Protein AF-A0A8S0X8I3-F1 (afdb_monomer_lite)

Organism: Cyclocybe aegerita (NCBI:txid1973307)

Sequence (349 aa):
MELSDVLERTKLNAGSPYKPAAWKQLLEQAGLLKHYPHLPDQLQLGFDAGIRPIHQTFIPPNNSSTSEYLSEFKHIIETEFKQSRYIGPLSRSEVENLVGPFQTSPFSIIPKPGKPGKFHLIQNLSYPHVPHNQIYSINSTIDSNHYPCTWGTFSVISLLIWQLPPGSQAAVRDVKEAYRTIPLHPSQWAGLVVHLDKDDSFAIDTRNCFGLASSGGCYGIISDAGAQLMREWGIGPLSKWVDDHFYARILRKYLQKVNEQRWETALRIEANGGQLQDGGCLWFKGGLMPNDRHEEFDEDHSAPLHDSSKCTPRSEEEQQYNYSMSDINDLSDELGIPWETDKDIPFSE

InterPro domains:
  IPR052055 Hepadnavirus polymerase/reverse transcriptase [PTHR33050] (120-247)

Radius of gyration: 22.45 Å; chains: 1; bounding box: 56×45×66 Å

Foldseek 3Di:
DPLVVLLVVCQQFVDFLFDLVLLVVLCVVLVNCVVVVCVSVCNGRNDDLQQDFDDAAEEDEADCQCVVPVVVQVVVVVVCVVVVQKRDFDFPVVCCVQQNHAYAFHWHWDADPPDPPDIDIDGPQQPPVDDDPNDGRRQVRDFLLVLAAAACPPLAVVVQVVLADPPKWKKKWFFPVLQQSGFHHSSNQRHHWYDGPDDRTIIGRRTGDPPRSNSQSSSRSVVLSLQVSCLQVQFAPWGDHRRMIMGMWHFPVCQVVVLVVLVVFLVQQVVVPHWDDDRRYIWTWGDQDPVRGTRIHNDSSPRGHAQCLPVDDDDPVQSRISDAVVSVCVSCVSRSRHIPVVPMGGIDD

pLDDT: mean 94.58, std 5.41, range [53.97, 98.56]

Structure (mmCIF, N/CA/C/O backbone):
data_AF-A0A8S0X8I3-F1
#
_entry.id   AF-A0A8S0X8I3-F1
#
loop_
_atom_site.group_PDB
_atom_site.id
_atom_site.type_symbol
_atom_site.label_atom_id
_atom_site.label_alt_id
_atom_site.label_comp_id
_atom_site.label_asym_id
_atom_site.label_entity_id
_atom_site.label_seq_id
_atom_site.pdbx_PDB_ins_code
_atom_site.Cartn_x
_atom_site.Cartn_y
_atom_site.Cartn_z
_atom_site.occupancy
_atom_site.B_iso_or_equiv
_atom_site.auth_seq_id
_atom_site.auth_comp_id
_atom_site.auth_asym_id
_atom_site.auth_atom_id
_atom_site.pdbx_PDB_model_num
ATOM 1 N N . MET A 1 1 ? -19.863 -21.219 15.865 1.00 53.97 1 MET A N 1
ATOM 2 C CA . MET A 1 1 ? -18.395 -21.221 16.021 1.00 53.97 1 MET A CA 1
ATOM 3 C C . MET A 1 1 ? -18.131 -20.322 17.202 1.00 53.97 1 MET A C 1
ATOM 5 O O . MET A 1 1 ? -18.686 -19.229 17.197 1.00 53.97 1 MET A O 1
ATOM 9 N N . GLU A 1 2 ? -17.440 -20.805 18.230 1.00 75.88 2 GLU A N 1
ATOM 10 C CA . GLU A 1 2 ? -17.150 -19.979 19.405 1.00 75.88 2 GLU A CA 1
ATOM 11 C C . GLU A 1 2 ? -16.285 -18.786 18.979 1.00 75.88 2 GLU A C 1
ATOM 13 O O . GLU A 1 2 ? -15.436 -18.908 18.092 1.00 75.88 2 GLU A O 1
ATOM 18 N N . LEU A 1 3 ? -16.513 -17.615 19.572 1.00 75.69 3 LEU A N 1
ATOM 19 C CA . LEU A 1 3 ? -15.791 -16.382 19.239 1.00 75.69 3 LEU A CA 1
ATOM 20 C C . LEU A 1 3 ? -14.270 -16.536 19.428 1.00 75.69 3 LEU A C 1
ATOM 22 O O . LEU A 1 3 ? -13.480 -15.985 18.660 1.00 75.69 3 LEU A O 1
ATOM 26 N N . SER A 1 4 ? -13.867 -17.345 20.412 1.00 73.31 4 SER A N 1
ATOM 27 C CA . SER A 1 4 ? -12.477 -17.737 20.644 1.00 73.31 4 SER A CA 1
ATOM 28 C C . SER A 1 4 ? -11.868 -18.463 19.446 1.00 73.31 4 SER A C 1
ATOM 30 O O . SER A 1 4 ? -10.732 -18.182 19.080 1.00 73.31 4 SER A O 1
ATOM 32 N N . ASP A 1 5 ? -12.623 -19.344 18.786 1.00 78.50 5 ASP A N 1
ATOM 33 C CA . ASP A 1 5 ? -12.133 -20.095 17.626 1.00 78.50 5 ASP A CA 1
ATOM 34 C C . ASP A 1 5 ? -11.933 -19.180 16.416 1.00 78.50 5 ASP A C 1
ATOM 36 O O . ASP A 1 5 ? -10.985 -19.364 15.654 1.00 78.50 5 ASP A O 1
ATOM 40 N N . VAL A 1 6 ? -12.822 -18.195 16.231 1.00 77.75 6 VAL A N 1
ATOM 41 C CA . VAL A 1 6 ? -12.686 -17.181 15.172 1.00 77.75 6 VAL A CA 1
ATOM 42 C C . VAL A 1 6 ? -11.412 -16.376 15.397 1.00 77.75 6 VAL A C 1
ATOM 44 O O . VAL A 1 6 ? -10.618 -16.230 14.475 1.00 77.75 6 VAL A O 1
ATOM 47 N N . LEU A 1 7 ? -11.174 -15.922 16.628 1.00 78.56 7 LEU A N 1
ATOM 48 C CA . LEU A 1 7 ? -9.966 -15.182 16.978 1.00 78.56 7 LEU A CA 1
ATOM 49 C C . LEU A 1 7 ? -8.695 -16.000 16.779 1.00 78.56 7 LEU A C 1
ATOM 51 O O . LEU A 1 7 ? -7.785 -15.527 16.108 1.00 78.56 7 LEU A O 1
ATOM 55 N N . GLU A 1 8 ? -8.622 -17.216 17.320 1.00 81.88 8 GLU A N 1
ATOM 56 C CA . GLU A 1 8 ? -7.431 -18.061 17.177 1.00 81.88 8 GLU A CA 1
ATOM 57 C C . GLU A 1 8 ? -7.139 -18.384 15.707 1.00 81.88 8 GLU A C 1
ATOM 59 O O . GLU A 1 8 ? -5.986 -18.346 15.277 1.00 81.88 8 GLU A O 1
ATOM 64 N N . ARG A 1 9 ? -8.175 -18.601 14.889 1.00 81.94 9 ARG A N 1
ATOM 65 C CA . ARG A 1 9 ? -8.005 -18.752 13.437 1.00 81.94 9 ARG A CA 1
ATOM 66 C C . ARG A 1 9 ? -7.470 -17.482 12.788 1.00 81.94 9 ARG A C 1
ATOM 68 O O . ARG A 1 9 ? -6.516 -17.579 12.021 1.00 81.94 9 ARG A O 1
ATOM 75 N N . THR A 1 10 ? -8.029 -16.317 13.112 1.00 81.19 10 THR A N 1
ATOM 76 C CA . THR A 1 10 ? -7.572 -15.029 12.566 1.00 81.19 10 THR A CA 1
ATOM 77 C C . THR A 1 10 ? -6.135 -14.710 12.984 1.00 81.19 10 THR A C 1
ATOM 79 O O . THR A 1 10 ? -5.385 -14.142 12.200 1.00 81.19 10 THR A O 1
ATOM 82 N N . LYS A 1 11 ? -5.704 -15.115 14.186 1.00 82.88 11 LYS A N 1
ATOM 83 C CA . LYS A 1 11 ? -4.308 -14.965 14.636 1.00 82.88 11 LYS A CA 1
ATOM 84 C C . LYS A 1 11 ? -3.331 -15.838 13.835 1.00 82.88 11 LYS A C 1
ATOM 86 O O . LYS A 1 11 ? -2.200 -15.427 13.608 1.00 82.88 11 LYS A O 1
ATOM 91 N N . LEU A 1 12 ? -3.749 -17.041 13.432 1.00 80.56 12 LEU A N 1
ATOM 92 C CA . LEU A 1 12 ? -2.917 -17.989 12.674 1.00 80.56 12 LEU A CA 1
ATOM 93 C C . LEU A 1 12 ? -2.923 -17.725 11.164 1.00 80.56 12 LEU A C 1
ATOM 95 O O . LEU A 1 12 ? -1.977 -18.076 10.457 1.00 80.56 12 LEU A O 1
ATOM 99 N N . ASN A 1 13 ? -4.012 -17.148 10.665 1.00 85.19 13 ASN A N 1
ATOM 100 C CA . ASN A 1 13 ? -4.162 -16.712 9.292 1.00 85.19 13 ASN A CA 1
ATOM 101 C C . ASN A 1 13 ? -5.057 -15.479 9.272 1.00 85.19 13 ASN A C 1
ATOM 103 O O . ASN A 1 13 ? -6.282 -15.574 9.378 1.00 85.19 13 ASN A O 1
ATOM 107 N N . ALA A 1 14 ? -4.436 -14.324 9.083 1.00 82.94 14 ALA A N 1
ATOM 108 C CA . ALA A 1 14 ? -5.126 -13.053 9.137 1.00 82.94 14 ALA A CA 1
ATOM 109 C C . ALA A 1 14 ? -6.036 -12.805 7.919 1.00 82.94 14 ALA A C 1
ATOM 111 O O . ALA A 1 14 ? -6.708 -11.780 7.856 1.00 82.94 14 ALA A O 1
ATOM 112 N N . GLY A 1 15 ? -6.102 -13.729 6.951 1.00 81.12 15 GLY A N 1
ATOM 113 C CA . GLY A 1 15 ? -7.107 -13.740 5.887 1.00 81.12 15 GLY A CA 1
ATOM 114 C C . GLY A 1 15 ? -6.960 -12.583 4.904 1.00 81.12 15 GLY A C 1
ATOM 115 O O . GLY A 1 15 ? -7.921 -11.851 4.681 1.00 81.12 15 GLY A O 1
ATOM 116 N N . SER A 1 16 ? -5.752 -12.367 4.387 1.00 86.62 16 SER A N 1
ATOM 117 C CA . SER A 1 16 ? -5.469 -11.391 3.329 1.00 86.62 16 SER A CA 1
ATOM 118 C C . SER A 1 16 ? -5.841 -11.938 1.936 1.00 86.62 16 SER A C 1
ATOM 120 O O . SER A 1 16 ? -5.784 -13.155 1.753 1.00 86.62 16 SER A O 1
ATOM 122 N N . PRO A 1 17 ? -6.205 -11.093 0.945 1.00 94.75 17 PRO A N 1
ATOM 123 C CA . PRO A 1 17 ? -6.338 -11.534 -0.449 1.00 94.75 17 PRO A CA 1
ATOM 124 C C . PRO A 1 17 ? -5.004 -11.977 -1.070 1.00 94.75 17 PRO A C 1
ATOM 126 O O . PRO A 1 17 ? -5.000 -12.797 -1.989 1.00 94.75 17 PRO A O 1
ATOM 129 N N . TYR A 1 18 ? -3.880 -11.470 -0.554 1.00 97.25 18 TYR A N 1
ATOM 130 C CA . TYR A 1 18 ? -2.548 -11.859 -1.002 1.00 97.25 18 TYR A CA 1
ATOM 131 C C . TYR A 1 18 ? -2.237 -13.312 -0.619 1.00 97.25 18 TYR A C 1
ATOM 133 O O . TYR A 1 18 ? -2.783 -13.847 0.345 1.00 97.25 18 TYR A O 1
ATOM 141 N N . LYS A 1 19 ? -1.326 -13.952 -1.359 1.00 97.38 19 LYS A N 1
ATOM 142 C CA . LYS A 1 19 ? -0.936 -15.361 -1.168 1.00 97.38 19 LYS A CA 1
ATOM 143 C C . LYS A 1 19 ? 0.470 -15.468 -0.551 1.00 97.38 19 LYS A C 1
ATOM 145 O O . LYS A 1 19 ? 1.439 -15.533 -1.307 1.00 97.38 19 LYS A O 1
ATOM 150 N N . PRO A 1 20 ? 0.632 -15.534 0.790 1.00 96.81 20 PRO A N 1
ATOM 151 C CA . PRO A 1 20 ? 1.942 -15.423 1.448 1.00 96.81 20 PRO A CA 1
ATOM 152 C C . PRO A 1 20 ? 3.006 -16.399 0.928 1.00 96.81 20 PRO A C 1
ATOM 154 O O . PRO A 1 20 ? 4.162 -16.025 0.750 1.00 96.81 20 PRO A O 1
ATOM 157 N N . ALA A 1 21 ? 2.611 -17.642 0.632 1.00 97.31 21 ALA A N 1
ATOM 158 C CA . ALA A 1 21 ? 3.516 -18.655 0.095 1.00 97.31 21 ALA A CA 1
ATOM 159 C C . ALA A 1 21 ? 4.048 -18.297 -1.305 1.00 97.31 21 ALA A C 1
ATOM 161 O O . ALA A 1 21 ? 5.236 -18.479 -1.560 1.00 97.31 21 ALA A O 1
ATOM 162 N N . ALA A 1 22 ? 3.195 -17.748 -2.178 1.00 98.19 22 ALA A N 1
ATOM 163 C CA . ALA A 1 22 ? 3.596 -17.299 -3.510 1.00 98.19 22 ALA A CA 1
ATOM 164 C C . ALA A 1 22 ? 4.526 -16.083 -3.421 1.00 98.19 22 ALA A C 1
ATOM 166 O O . ALA A 1 22 ? 5.583 -16.074 -4.043 1.00 98.19 22 ALA A O 1
ATOM 167 N N . TRP A 1 23 ? 4.198 -15.110 -2.560 1.00 98.38 23 TRP A N 1
ATOM 168 C CA . TRP A 1 23 ? 5.082 -13.975 -2.275 1.00 98.38 23 TRP A CA 1
ATOM 169 C C . TRP A 1 23 ? 6.462 -14.437 -1.814 1.00 98.38 23 TRP A C 1
ATOM 171 O O . TRP A 1 23 ? 7.466 -14.005 -2.371 1.00 98.38 23 TRP A O 1
ATOM 181 N N . LYS A 1 24 ? 6.530 -15.354 -0.842 1.00 98.44 24 LYS A N 1
ATOM 182 C CA . LYS A 1 24 ? 7.804 -15.907 -0.370 1.00 98.44 24 LYS A CA 1
ATOM 183 C C . LYS A 1 24 ? 8.597 -16.556 -1.504 1.00 98.44 24 LYS A C 1
ATOM 185 O O . LYS A 1 24 ? 9.761 -16.220 -1.688 1.00 98.44 24 LYS A O 1
ATOM 190 N N . GLN A 1 25 ? 7.963 -17.447 -2.264 1.00 98.50 25 GLN A N 1
ATOM 191 C CA . GLN A 1 25 ? 8.605 -18.170 -3.359 1.00 98.50 25 GLN A CA 1
ATOM 192 C C . GLN A 1 25 ? 9.165 -17.217 -4.424 1.00 98.50 25 GLN A C 1
ATOM 194 O O . GLN A 1 25 ? 10.319 -17.355 -4.823 1.00 98.50 25 GLN A O 1
ATOM 199 N N . LEU A 1 26 ? 8.369 -16.243 -4.870 1.00 98.50 26 LEU A N 1
ATOM 200 C CA . LEU A 1 26 ? 8.763 -15.318 -5.934 1.00 98.50 26 LEU A CA 1
ATOM 201 C C . LEU A 1 26 ? 9.829 -14.322 -5.455 1.00 98.50 26 LEU A C 1
ATOM 203 O O . LEU A 1 26 ? 10.784 -14.053 -6.183 1.00 98.50 26 LEU A O 1
ATOM 207 N N . LEU A 1 27 ? 9.739 -13.842 -4.208 1.00 98.56 27 LEU A N 1
ATOM 208 C CA . LEU A 1 27 ? 10.785 -13.016 -3.593 1.00 98.56 27 LEU A CA 1
ATOM 209 C C . LEU A 1 27 ? 12.103 -13.784 -3.421 1.00 98.56 27 LEU A C 1
ATOM 211 O O . LEU A 1 27 ? 13.172 -13.203 -3.605 1.00 98.56 27 LEU A O 1
ATOM 215 N N . GLU A 1 28 ? 12.059 -15.071 -3.070 1.00 98.25 28 GLU A N 1
ATOM 216 C CA . GLU A 1 28 ? 13.248 -15.931 -3.002 1.00 98.25 28 GLU A CA 1
ATOM 217 C C . GLU A 1 28 ? 13.854 -16.151 -4.392 1.00 98.25 28 GLU A C 1
ATOM 219 O O . GLU A 1 28 ? 15.060 -15.971 -4.566 1.00 98.25 28 GLU A O 1
ATOM 224 N N . GLN A 1 29 ? 13.024 -16.472 -5.388 1.00 97.88 29 GLN A N 1
ATOM 225 C CA . GLN A 1 29 ? 13.447 -16.682 -6.774 1.00 97.88 29 GLN A CA 1
ATOM 226 C C . GLN A 1 29 ? 14.124 -15.441 -7.370 1.00 97.88 29 GLN A C 1
ATOM 228 O O . GLN A 1 29 ? 15.135 -15.570 -8.058 1.00 97.88 29 GLN A O 1
ATOM 233 N N . ALA A 1 30 ? 13.596 -14.252 -7.080 1.00 97.19 30 ALA A N 1
ATOM 234 C CA . ALA A 1 30 ? 14.155 -12.979 -7.530 1.00 97.19 30 ALA A CA 1
ATOM 235 C C . ALA A 1 30 ? 15.311 -12.460 -6.653 1.00 97.19 30 ALA A C 1
ATOM 237 O O . ALA A 1 30 ? 15.882 -11.409 -6.928 1.00 97.19 30 ALA A O 1
ATOM 238 N N . GLY A 1 31 ? 15.657 -13.148 -5.557 1.00 97.56 31 GLY A N 1
ATOM 239 C CA . GLY A 1 31 ? 16.668 -12.669 -4.608 1.00 97.56 31 GLY A CA 1
ATOM 240 C C . GLY A 1 31 ? 16.262 -11.399 -3.843 1.00 97.56 31 GLY A C 1
ATOM 241 O O . GLY A 1 31 ? 17.122 -10.728 -3.268 1.00 97.56 31 GLY A O 1
ATOM 242 N N . LEU A 1 32 ? 14.966 -11.077 -3.805 1.00 97.69 32 LEU A N 1
ATOM 243 C CA . LEU A 1 32 ? 14.384 -9.894 -3.165 1.00 97.69 32 LEU A CA 1
ATOM 244 C C . LEU A 1 32 ? 14.003 -10.109 -1.698 1.00 97.69 32 LEU A C 1
ATOM 246 O O . LEU A 1 32 ? 13.722 -9.140 -0.993 1.00 97.69 32 LEU A O 1
ATOM 250 N N . LEU A 1 33 ? 14.041 -11.346 -1.189 1.00 96.31 33 LEU A N 1
ATOM 251 C CA . LEU A 1 33 ? 13.711 -11.616 0.216 1.00 96.31 33 LEU A CA 1
ATOM 252 C C . LEU A 1 33 ? 14.606 -10.827 1.192 1.00 96.31 33 LEU A C 1
ATOM 254 O O . LEU A 1 33 ? 14.160 -10.448 2.266 1.00 96.31 33 LEU A O 1
ATOM 258 N N . LYS A 1 34 ? 15.848 -10.503 0.809 1.00 95.81 34 LYS A N 1
ATOM 259 C CA . LYS A 1 34 ? 16.739 -9.638 1.607 1.00 95.81 34 LYS A CA 1
ATOM 260 C C . LYS A 1 34 ? 16.223 -8.199 1.763 1.00 95.81 34 LYS A C 1
ATOM 262 O O . LYS A 1 34 ? 16.560 -7.551 2.747 1.00 95.81 34 LYS A O 1
ATOM 267 N N . HIS A 1 35 ? 15.433 -7.711 0.805 1.00 95.06 35 HIS A N 1
ATOM 268 C CA . HIS A 1 35 ? 14.831 -6.376 0.822 1.00 95.06 35 HIS A CA 1
ATOM 269 C C . HIS A 1 35 ? 13.464 -6.376 1.519 1.00 95.06 35 HIS A C 1
ATOM 271 O O . HIS A 1 35 ? 13.119 -5.403 2.182 1.00 95.06 35 HIS A O 1
ATOM 277 N N . TYR A 1 36 ? 12.728 -7.491 1.441 1.00 97.31 36 TYR A N 1
ATOM 278 C CA . TYR A 1 36 ? 11.398 -7.650 2.043 1.00 97.31 36 TYR A CA 1
ATOM 279 C C . TYR A 1 36 ? 11.308 -8.877 2.969 1.00 97.31 36 TYR A C 1
ATOM 281 O O . TYR A 1 36 ? 10.440 -9.733 2.778 1.00 97.31 36 TYR A O 1
ATOM 289 N N . PRO A 1 37 ? 12.181 -8.998 3.989 1.00 96.44 37 PRO A N 1
ATOM 290 C CA . PRO A 1 37 ? 12.343 -10.245 4.743 1.00 96.44 37 PRO A CA 1
ATOM 291 C C . PRO A 1 37 ? 11.105 -10.633 5.551 1.00 96.44 37 PRO A C 1
ATOM 293 O O . PRO A 1 37 ? 10.851 -11.814 5.762 1.00 96.44 37 PRO A O 1
ATOM 296 N N . HIS A 1 38 ? 10.330 -9.644 5.995 1.00 96.81 38 HIS A N 1
ATOM 297 C CA . HIS A 1 38 ? 9.164 -9.852 6.850 1.00 96.81 38 HIS A CA 1
ATOM 298 C C . HIS A 1 38 ? 7.844 -9.876 6.082 1.00 96.81 38 HIS A C 1
ATOM 300 O O . HIS A 1 38 ? 6.824 -10.238 6.662 1.00 96.81 38 HIS A O 1
ATOM 306 N N . LEU A 1 39 ? 7.842 -9.508 4.796 1.00 97.62 39 LEU A N 1
ATOM 307 C CA . LEU A 1 39 ? 6.606 -9.312 4.045 1.00 97.62 39 LEU A CA 1
ATOM 308 C C . LEU A 1 39 ? 5.741 -10.586 3.980 1.00 97.62 39 LEU A C 1
ATOM 310 O O . LEU A 1 39 ? 4.554 -10.486 4.285 1.00 97.62 39 LEU A O 1
ATOM 314 N N . PRO A 1 40 ? 6.275 -11.789 3.675 1.00 96.81 40 PRO A N 1
ATOM 315 C CA . PRO A 1 40 ? 5.453 -12.999 3.675 1.00 96.81 40 PRO A CA 1
ATOM 316 C C . PRO A 1 40 ? 4.799 -13.290 5.033 1.00 96.81 40 PRO A C 1
ATOM 318 O O . PRO A 1 40 ? 3.606 -13.589 5.091 1.00 96.81 40 PRO A O 1
ATOM 321 N N . ASP A 1 41 ? 5.550 -13.142 6.125 1.00 95.94 41 ASP A N 1
ATOM 322 C CA . ASP A 1 41 ? 5.033 -13.377 7.475 1.00 95.94 41 ASP A CA 1
ATOM 323 C C . ASP A 1 41 ? 3.985 -12.322 7.855 1.00 95.94 41 ASP A C 1
ATOM 325 O O . ASP A 1 41 ? 2.952 -12.662 8.424 1.00 95.94 41 ASP A O 1
ATOM 329 N N . GLN A 1 42 ? 4.188 -11.056 7.481 1.00 96.69 42 GLN A N 1
ATOM 330 C CA . GLN A 1 42 ? 3.223 -9.972 7.702 1.00 96.69 42 GLN A CA 1
ATOM 331 C C . GLN A 1 42 ? 1.921 -10.182 6.917 1.00 96.69 42 GLN A C 1
ATOM 333 O O . GLN A 1 42 ? 0.835 -9.933 7.440 1.00 96.69 42 GLN A O 1
ATOM 338 N N . LEU A 1 43 ? 1.996 -10.690 5.684 1.00 96.75 43 LEU A N 1
ATOM 339 C CA . LEU A 1 43 ? 0.814 -11.051 4.894 1.00 96.75 43 LEU A CA 1
ATOM 340 C C . LEU A 1 43 ? 0.011 -12.193 5.540 1.00 96.75 43 LEU A C 1
ATOM 342 O O . LEU A 1 43 ? -1.214 -12.232 5.411 1.00 96.75 43 LEU A O 1
ATOM 346 N N . GLN A 1 44 ? 0.686 -13.114 6.233 1.00 95.19 44 GLN A N 1
ATOM 347 C CA . GLN A 1 44 ? 0.058 -14.268 6.877 1.00 95.19 44 GLN A CA 1
ATOM 348 C C . GLN A 1 44 ? -0.464 -13.971 8.291 1.00 95.19 44 GLN A C 1
ATOM 350 O O . GLN A 1 44 ? -1.583 -14.362 8.627 1.00 95.19 44 GLN A O 1
ATOM 355 N N . LEU A 1 45 ? 0.345 -13.310 9.117 1.00 95.62 45 LEU A N 1
ATOM 356 C CA . LEU A 1 45 ? 0.125 -13.115 10.557 1.00 95.62 45 LEU A CA 1
ATOM 357 C C . LEU A 1 45 ? -0.363 -11.700 10.902 1.00 95.62 45 LEU A C 1
ATOM 359 O O . LEU A 1 45 ? -0.811 -11.453 12.022 1.00 95.62 45 LEU A O 1
ATOM 363 N N . GLY A 1 46 ? -0.300 -10.779 9.941 1.00 97.12 46 GLY A N 1
ATOM 364 C CA . GLY A 1 46 ? -0.685 -9.384 10.093 1.00 97.12 46 GLY A CA 1
ATOM 365 C C . GLY A 1 46 ? 0.498 -8.432 10.272 1.00 97.12 46 GLY A C 1
ATOM 366 O O . GLY A 1 46 ? 1.581 -8.801 10.723 1.00 97.12 46 GLY A O 1
ATOM 367 N N . PHE A 1 47 ? 0.266 -7.171 9.917 1.00 97.81 47 PHE A N 1
ATOM 368 C CA . PHE A 1 47 ? 1.247 -6.094 9.984 1.00 97.81 47 PHE A CA 1
ATOM 369 C C . PHE A 1 47 ? 1.267 -5.443 11.365 1.00 97.81 47 PHE A C 1
ATOM 371 O O . PHE A 1 47 ? 0.222 -5.212 11.978 1.00 97.81 47 PHE A O 1
ATOM 378 N N . ASP A 1 48 ? 2.462 -5.086 11.828 1.00 97.25 48 ASP A N 1
ATOM 379 C CA . ASP A 1 48 ? 2.631 -4.165 12.945 1.00 97.25 48 ASP A CA 1
ATOM 380 C C . ASP A 1 48 ? 2.536 -2.723 12.431 1.00 97.25 48 ASP A C 1
ATOM 382 O O . ASP A 1 48 ? 3.480 -2.200 11.843 1.00 97.25 48 ASP A O 1
ATOM 386 N N . ALA A 1 49 ? 1.392 -2.078 12.649 1.00 97.25 49 ALA A N 1
ATOM 387 C CA . ALA A 1 49 ? 1.149 -0.702 12.226 1.00 97.25 49 ALA A CA 1
ATOM 388 C C . ALA A 1 49 ? 1.676 0.349 13.223 1.00 97.25 49 ALA A C 1
ATOM 390 O O . ALA A 1 49 ? 1.409 1.541 13.051 1.00 97.25 49 ALA A O 1
ATOM 391 N N . GLY A 1 50 ? 2.413 -0.063 14.260 1.00 97.44 50 GLY A N 1
ATOM 392 C CA . GLY A 1 50 ? 3.078 0.845 15.197 1.00 97.44 50 GLY A CA 1
ATOM 393 C C . GLY A 1 50 ? 2.163 1.356 16.302 1.00 97.44 50 GLY A C 1
ATOM 394 O O . GLY A 1 50 ? 2.549 2.237 17.074 1.00 97.44 50 GLY A O 1
ATOM 395 N N . ILE A 1 51 ? 0.953 0.801 16.397 1.00 97.50 51 ILE A N 1
ATOM 396 C CA . ILE A 1 51 ? 0.027 1.069 17.489 1.00 97.50 51 ILE A CA 1
ATOM 397 C C . ILE A 1 51 ? 0.659 0.518 18.763 1.00 97.50 51 ILE A C 1
ATOM 399 O O . ILE A 1 51 ? 0.939 -0.679 18.884 1.00 97.50 51 ILE A O 1
ATOM 403 N N . ARG A 1 52 ? 0.898 1.414 19.722 1.00 96.19 52 ARG A N 1
ATOM 404 C CA . ARG A 1 52 ? 1.452 1.040 21.022 1.00 96.19 52 ARG A CA 1
ATOM 405 C C . ARG A 1 52 ? 0.419 0.269 21.849 1.00 96.19 52 ARG A C 1
ATOM 407 O O . ARG A 1 52 ? -0.778 0.513 21.694 1.00 96.19 52 ARG A O 1
ATOM 414 N N . PRO A 1 53 ? 0.862 -0.606 22.770 1.00 96.38 53 PRO A N 1
ATOM 415 C CA . PRO A 1 53 ? -0.042 -1.289 23.686 1.00 96.38 53 PRO A CA 1
ATOM 416 C C . PRO A 1 53 ? -0.956 -0.311 24.427 1.00 96.38 53 PRO A C 1
ATOM 418 O O . PRO A 1 53 ? -0.505 0.711 24.949 1.00 96.38 53 PRO A O 1
ATOM 421 N N . ILE A 1 54 ? -2.241 -0.645 24.492 1.00 97.31 54 ILE A N 1
ATOM 422 C CA . ILE A 1 54 ? -3.230 0.145 25.217 1.00 97.31 54 ILE A CA 1
ATOM 423 C C . ILE A 1 54 ? -3.280 -0.342 26.667 1.00 97.31 54 ILE A C 1
ATOM 425 O O . ILE A 1 54 ? -3.441 -1.528 26.944 1.00 97.31 54 ILE A O 1
ATOM 429 N N . HIS A 1 55 ? -3.116 0.585 27.611 1.00 95.62 55 HIS A N 1
ATOM 430 C CA . HIS A 1 55 ? -3.052 0.270 29.045 1.00 95.62 55 HIS A CA 1
ATOM 431 C C . HIS A 1 55 ? -4.325 0.642 29.811 1.00 95.62 55 HIS A C 1
ATOM 433 O O . HIS A 1 55 ? -4.524 0.189 30.936 1.00 95.62 55 HIS A O 1
ATOM 439 N N . GLN A 1 56 ? -5.192 1.455 29.210 1.00 95.94 56 GLN A N 1
ATOM 440 C CA . GLN A 1 56 ? -6.442 1.905 29.803 1.00 95.94 56 GLN A CA 1
ATOM 441 C C . GLN A 1 56 ? -7.528 1.946 28.735 1.00 95.94 56 GLN A C 1
ATOM 443 O O . GLN A 1 56 ? -7.307 2.486 27.653 1.00 95.94 56 GLN A O 1
ATOM 448 N N . THR A 1 57 ? -8.714 1.430 29.067 1.00 97.62 57 THR A N 1
ATOM 449 C CA . THR A 1 57 ? -9.853 1.491 28.155 1.00 97.62 57 THR A CA 1
ATOM 450 C C . THR A 1 57 ? -10.356 2.926 28.004 1.00 97.62 57 THR A C 1
ATOM 452 O O . THR A 1 57 ? -10.722 3.561 28.999 1.00 97.62 57 THR A O 1
ATOM 455 N N . PHE A 1 58 ? -10.412 3.425 26.768 1.00 97.19 58 PHE A N 1
ATOM 456 C CA . PHE A 1 58 ? -10.917 4.758 26.435 1.00 97.19 58 PHE A CA 1
ATOM 457 C C . PHE A 1 58 ? -11.923 4.685 25.288 1.00 97.19 58 PHE A C 1
ATOM 459 O O . PHE A 1 58 ? -11.582 4.297 24.174 1.00 97.19 58 PHE A O 1
ATOM 466 N N . ILE A 1 59 ? -13.171 5.064 25.571 1.00 96.88 59 ILE A N 1
ATOM 467 C CA . ILE A 1 59 ? -14.300 4.925 24.644 1.00 96.88 59 ILE A CA 1
ATOM 468 C C . ILE A 1 59 ? -14.976 6.292 24.478 1.00 96.88 59 ILE A C 1
ATOM 470 O O . ILE A 1 59 ? -15.974 6.578 25.147 1.00 96.88 59 ILE A O 1
ATOM 474 N N . PRO A 1 60 ? -14.408 7.202 23.673 1.00 95.62 60 PRO A N 1
ATOM 475 C CA . PRO A 1 60 ? -15.085 8.444 23.342 1.00 95.62 60 PRO A CA 1
ATOM 476 C C . PRO A 1 60 ? -16.318 8.170 22.466 1.00 95.62 60 PRO A C 1
ATOM 478 O O . PRO A 1 60 ? -16.288 7.257 21.636 1.00 95.62 60 PRO A O 1
ATOM 481 N N . PRO A 1 61 ? -17.395 8.962 22.610 1.00 95.25 61 PRO A N 1
ATOM 482 C CA . PRO A 1 61 ? -18.588 8.790 21.794 1.00 95.25 61 PRO A CA 1
ATOM 483 C C . PRO A 1 61 ? -18.311 9.135 20.326 1.00 95.25 61 PRO A C 1
ATOM 485 O O . PRO A 1 61 ? -17.529 10.040 20.017 1.00 95.25 61 PRO A O 1
ATOM 488 N N . ASN A 1 62 ? -19.012 8.454 19.420 1.00 96.88 62 ASN A N 1
ATOM 489 C CA . ASN A 1 62 ? -19.071 8.836 18.010 1.00 96.88 62 ASN A CA 1
ATOM 490 C C . ASN A 1 62 ? -19.704 10.230 17.834 1.00 96.88 62 ASN A C 1
ATOM 492 O O . ASN A 1 62 ? -20.491 10.686 18.666 1.00 96.88 62 ASN A O 1
ATOM 496 N N . ASN A 1 63 ? -19.391 10.911 16.728 1.00 95.62 63 ASN A N 1
ATOM 497 C CA . ASN A 1 63 ? -20.009 12.200 16.415 1.00 95.62 63 ASN A CA 1
ATOM 498 C C . ASN A 1 63 ? -21.502 12.054 16.102 1.00 95.62 63 ASN A C 1
ATOM 500 O O . ASN A 1 63 ? -21.950 11.029 15.582 1.00 95.62 63 ASN A O 1
ATOM 504 N N . SER A 1 64 ? -22.260 13.134 16.321 1.00 94.94 64 SER A N 1
ATOM 505 C CA . SER A 1 64 ? -23.707 13.191 16.065 1.00 94.94 64 SER A CA 1
ATOM 506 C C . SER A 1 64 ? -24.092 12.857 14.619 1.00 94.94 64 SER A C 1
ATOM 508 O O . SER A 1 64 ? -25.190 12.353 14.387 1.00 94.94 64 SER A O 1
ATOM 510 N N . SER A 1 65 ? -23.187 13.048 13.652 1.00 96.00 65 SER A N 1
ATOM 511 C CA . SER A 1 65 ? -23.430 12.688 12.251 1.00 96.00 65 SER A CA 1
ATOM 512 C C . SER A 1 65 ? -23.638 11.186 12.034 1.00 96.00 65 SER A C 1
ATOM 514 O O . SER A 1 65 ? -24.325 10.796 11.094 1.00 96.00 65 SER A O 1
ATOM 516 N N . THR A 1 66 ? -23.124 10.324 12.917 1.00 94.88 66 THR A N 1
ATOM 517 C CA . THR A 1 66 ? -23.432 8.882 12.873 1.00 94.88 66 THR A CA 1
ATOM 518 C C . THR A 1 66 ? -24.902 8.596 13.180 1.00 94.88 66 THR A C 1
ATOM 520 O O . THR A 1 66 ? -25.471 7.665 12.620 1.00 94.88 66 THR A O 1
ATOM 523 N N . SER A 1 67 ? -25.543 9.423 14.014 1.00 94.06 67 SER A N 1
ATOM 524 C CA . SER A 1 67 ? -26.984 9.347 14.285 1.00 94.06 67 SER A CA 1
ATOM 525 C C . SER A 1 67 ? -27.807 9.999 13.172 1.00 94.06 67 SER A C 1
ATOM 527 O O . SER A 1 67 ? -28.843 9.465 12.785 1.00 94.06 67 SER A O 1
ATOM 529 N N . GLU A 1 68 ? -27.335 11.122 12.623 1.00 95.38 68 GLU A N 1
ATOM 530 C CA . GLU A 1 68 ? -27.969 11.802 11.482 1.00 95.38 68 GLU A CA 1
ATOM 531 C C . GLU A 1 68 ? -28.047 10.889 10.247 1.00 95.38 68 GLU A C 1
ATOM 533 O O . GLU A 1 68 ? -29.094 10.782 9.610 1.00 95.38 68 GLU A O 1
ATOM 538 N N . TYR A 1 69 ? -26.963 10.165 9.956 1.00 95.31 69 TYR A N 1
ATOM 539 C CA . TYR A 1 69 ? -26.845 9.245 8.822 1.00 95.31 69 TYR A CA 1
ATOM 540 C C . TYR A 1 69 ? -26.848 7.772 9.262 1.00 95.31 69 TYR A C 1
ATOM 542 O O . TYR A 1 69 ? -26.116 6.947 8.714 1.00 95.31 69 TYR A O 1
ATOM 550 N N . LEU A 1 70 ? -27.688 7.419 10.242 1.00 94.69 70 LEU A N 1
ATOM 551 C CA . LEU A 1 70 ? -27.682 6.097 10.887 1.00 94.69 70 LEU A CA 1
ATOM 552 C C . LEU A 1 70 ? -27.825 4.919 9.915 1.00 94.69 70 LEU A C 1
ATOM 554 O O . LEU A 1 70 ? -27.170 3.894 10.092 1.00 94.69 70 LEU A O 1
ATOM 558 N N . SER A 1 71 ? -28.678 5.048 8.896 1.00 94.62 71 SER A N 1
ATOM 559 C CA . SER A 1 71 ? -28.888 3.973 7.914 1.00 94.62 71 SER A CA 1
ATOM 560 C C . SER A 1 71 ? -27.613 3.668 7.125 1.00 94.62 71 SER A C 1
ATOM 562 O O . SER A 1 71 ? -27.280 2.505 6.920 1.00 94.62 71 SER A O 1
ATOM 564 N N . GLU A 1 72 ? -26.876 4.710 6.741 1.00 95.50 72 GLU A N 1
ATOM 565 C CA . GLU A 1 72 ? -25.601 4.578 6.037 1.00 95.50 72 GLU A CA 1
ATOM 566 C C . GLU A 1 72 ? -24.515 4.034 6.966 1.00 95.50 72 GLU A C 1
ATOM 568 O O . GLU A 1 72 ? -23.786 3.116 6.598 1.00 95.50 72 GLU A O 1
ATOM 573 N N . PHE A 1 73 ? -24.439 4.547 8.198 1.00 95.62 73 PHE A N 1
ATOM 574 C CA . PHE A 1 73 ? -23.496 4.046 9.194 1.00 95.62 73 PHE A CA 1
ATOM 575 C C . PHE A 1 73 ? -23.673 2.537 9.413 1.00 95.62 73 PHE A C 1
ATOM 577 O O . PHE A 1 73 ? -22.709 1.783 9.293 1.00 95.62 73 PHE A O 1
ATOM 584 N N . LYS A 1 74 ? -24.912 2.074 9.625 1.00 95.31 74 LYS A N 1
ATOM 585 C CA . LYS A 1 74 ? -25.232 0.642 9.743 1.00 95.31 74 LYS A CA 1
ATOM 586 C C . LYS A 1 74 ? -24.826 -0.148 8.507 1.00 95.31 74 LYS A C 1
ATOM 588 O O . LYS A 1 74 ? -24.217 -1.202 8.645 1.00 95.31 74 LYS A O 1
ATOM 593 N N . HIS A 1 75 ? -25.122 0.366 7.316 1.00 95.69 75 HIS A N 1
ATOM 594 C CA . HIS A 1 75 ? -24.771 -0.300 6.066 1.00 95.69 75 HIS A CA 1
ATOM 595 C C . HIS A 1 75 ? -23.255 -0.512 5.916 1.00 95.69 75 HIS A C 1
ATOM 597 O O . HIS A 1 75 ? -22.817 -1.605 5.543 1.00 95.69 75 HIS A O 1
ATOM 603 N N . ILE A 1 76 ? -22.452 0.503 6.248 1.00 94.81 76 ILE A N 1
ATOM 604 C CA . ILE A 1 76 ? -20.986 0.417 6.206 1.00 94.81 76 ILE A CA 1
ATOM 605 C C . ILE A 1 76 ? -20.491 -0.629 7.211 1.00 94.81 76 ILE A C 1
ATOM 607 O O . ILE A 1 76 ? -19.753 -1.537 6.837 1.00 94.81 76 ILE A O 1
ATOM 611 N N . ILE A 1 77 ? -20.957 -0.569 8.461 1.00 95.56 77 ILE A N 1
ATOM 612 C CA . ILE A 1 77 ? -20.585 -1.527 9.513 1.00 95.56 77 ILE A CA 1
ATOM 613 C C . ILE A 1 77 ? -20.970 -2.968 9.135 1.00 95.56 77 ILE A C 1
ATOM 615 O O . ILE A 1 77 ? -20.166 -3.888 9.268 1.00 95.56 77 ILE A O 1
ATOM 619 N N . GLU A 1 78 ? -22.183 -3.186 8.621 1.00 96.44 78 GLU A N 1
ATOM 620 C CA . GLU A 1 78 ? -22.627 -4.501 8.144 1.00 96.44 78 GLU A CA 1
ATOM 621 C C . GLU A 1 78 ? -21.761 -5.026 6.995 1.00 96.44 78 GLU A C 1
ATOM 623 O O . GLU A 1 78 ? -21.553 -6.235 6.881 1.00 96.44 78 GLU A O 1
ATOM 628 N N . THR A 1 79 ? -21.257 -4.136 6.139 1.00 95.75 79 THR A N 1
ATOM 629 C CA . THR A 1 79 ? -20.343 -4.501 5.052 1.00 95.75 79 THR A CA 1
ATOM 630 C C . THR A 1 79 ? -19.007 -4.992 5.606 1.00 95.75 79 THR A C 1
ATOM 632 O O . THR A 1 79 ? -18.532 -6.043 5.178 1.00 95.75 79 THR A O 1
ATOM 635 N N . GLU A 1 80 ? -18.449 -4.321 6.617 1.00 96.38 80 GLU A N 1
ATOM 636 C CA . GLU A 1 80 ? -17.215 -4.754 7.292 1.00 96.38 80 GLU A CA 1
ATOM 637 C C . GLU A 1 80 ? -17.354 -6.141 7.942 1.00 96.38 80 GLU A C 1
ATOM 639 O O . GLU A 1 80 ? -16.456 -6.982 7.824 1.00 96.38 80 GLU A O 1
ATOM 644 N N . PHE A 1 81 ? -18.502 -6.427 8.566 1.00 95.69 81 PHE A N 1
ATOM 645 C CA . PHE A 1 81 ? -18.802 -7.760 9.099 1.00 95.69 81 PHE A CA 1
ATOM 646 C C . PHE A 1 81 ? -18.947 -8.816 8.000 1.00 95.69 81 PHE A C 1
ATOM 648 O O . PHE A 1 81 ? -18.364 -9.895 8.104 1.00 95.69 81 PHE A O 1
ATOM 655 N N . LYS A 1 82 ? -19.687 -8.521 6.921 1.00 95.81 82 LYS A N 1
ATOM 656 C CA . LYS A 1 82 ? -19.867 -9.450 5.786 1.00 95.81 82 LYS A CA 1
ATOM 657 C C . LYS A 1 82 ? -18.540 -9.822 5.134 1.00 95.81 82 LYS A C 1
ATOM 659 O O . LYS A 1 82 ? -18.367 -10.960 4.710 1.00 95.81 82 LYS A O 1
ATOM 664 N N . GLN A 1 83 ? -17.608 -8.879 5.084 1.00 93.31 83 GLN A N 1
ATOM 665 C CA . GLN A 1 83 ? -16.267 -9.101 4.559 1.00 93.31 83 GLN A CA 1
ATOM 666 C C . GLN A 1 83 ? -15.291 -9.698 5.587 1.00 93.31 83 GLN A C 1
ATOM 668 O O . GLN A 1 83 ? -14.111 -9.857 5.288 1.00 93.31 83 GLN A O 1
ATOM 673 N N . SER A 1 84 ? -15.763 -10.050 6.791 1.00 92.94 84 SER A N 1
ATOM 674 C CA . SER A 1 84 ? -14.941 -10.624 7.868 1.00 92.94 84 SER A CA 1
ATOM 675 C C . SER A 1 84 ? -13.726 -9.754 8.224 1.00 92.94 84 SER A C 1
ATOM 677 O O . SER A 1 84 ? -12.647 -10.260 8.536 1.00 92.94 84 SER A O 1
ATOM 679 N N . ARG A 1 85 ? -13.890 -8.427 8.136 1.00 94.31 85 ARG A N 1
ATOM 680 C CA . ARG A 1 85 ? -12.895 -7.433 8.572 1.00 94.31 85 ARG A CA 1
ATOM 681 C C . ARG A 1 85 ? -13.106 -7.039 10.033 1.00 94.31 85 ARG A C 1
ATOM 683 O O . ARG A 1 85 ? -12.151 -6.685 10.715 1.00 94.31 85 ARG A O 1
ATOM 690 N N . TYR A 1 86 ? -14.347 -7.140 10.507 1.00 96.31 86 TYR A N 1
ATOM 691 C CA . TYR A 1 86 ? -14.726 -6.896 11.894 1.00 96.31 86 TYR A CA 1
ATOM 692 C C . TYR A 1 86 ? -15.068 -8.192 12.626 1.00 96.31 86 TYR A C 1
ATOM 694 O O . TYR A 1 86 ? -15.796 -9.038 12.104 1.00 96.31 86 TYR A O 1
ATOM 702 N N . ILE A 1 87 ? -14.602 -8.303 13.870 1.00 95.38 87 ILE A N 1
ATOM 703 C CA . ILE A 1 87 ? -14.998 -9.355 14.812 1.00 95.38 87 ILE A CA 1
ATOM 704 C C . ILE A 1 87 ? -15.981 -8.759 15.824 1.00 95.38 87 ILE A C 1
ATOM 706 O O . ILE A 1 87 ? -15.653 -7.803 16.527 1.00 95.38 87 ILE A O 1
ATOM 710 N N . GLY A 1 88 ? -17.190 -9.318 15.890 1.00 94.12 88 GLY A N 1
ATOM 711 C CA . GLY A 1 88 ? -18.261 -8.875 16.783 1.00 94.12 88 GLY A CA 1
ATOM 712 C C . GLY A 1 88 ? -19.658 -9.023 16.167 1.00 94.12 88 GLY A C 1
ATOM 713 O O . GLY A 1 88 ? -19.822 -9.821 15.241 1.00 94.12 88 GLY A O 1
ATOM 714 N N . PRO A 1 89 ? -20.662 -8.268 16.654 1.00 95.62 89 PRO A N 1
ATOM 715 C CA . PRO A 1 89 ? -20.582 -7.274 17.732 1.00 95.62 89 PRO A CA 1
ATOM 716 C C . PRO A 1 89 ? -20.275 -7.899 19.105 1.00 95.62 89 PRO A C 1
ATOM 718 O O . PRO A 1 89 ? -20.632 -9.048 19.343 1.00 95.62 89 PRO A O 1
ATOM 721 N N . LEU A 1 90 ? -19.629 -7.135 19.990 1.00 96.31 90 LEU A N 1
ATOM 722 C CA . LEU A 1 90 ? -19.173 -7.542 21.327 1.00 96.31 90 LEU A CA 1
ATOM 723 C C . LEU A 1 90 ? -19.535 -6.490 22.378 1.00 96.31 90 LEU A C 1
ATOM 725 O O . LEU A 1 90 ? -19.518 -5.296 22.086 1.00 96.31 90 LEU A O 1
ATOM 729 N N . SER A 1 91 ? -19.786 -6.918 23.610 1.00 97.06 91 SER A N 1
ATOM 730 C CA . SER A 1 91 ? -19.807 -6.041 24.786 1.00 97.06 91 SER A CA 1
ATOM 731 C C . SER A 1 91 ? -18.402 -5.564 25.150 1.00 97.06 91 SER A C 1
ATOM 733 O O . SER A 1 91 ? -17.397 -6.184 24.781 1.00 97.06 91 SER A O 1
ATOM 735 N N . ARG A 1 92 ? -18.301 -4.491 25.942 1.00 97.25 92 ARG A N 1
ATOM 736 C CA . ARG A 1 92 ? -17.010 -4.017 26.461 1.00 97.25 92 ARG A CA 1
ATOM 737 C C . ARG A 1 92 ? -16.244 -5.117 27.193 1.00 97.25 92 ARG A C 1
ATOM 739 O O . ARG A 1 92 ? -15.039 -5.245 26.996 1.00 97.25 92 ARG A O 1
ATOM 746 N N . SER A 1 93 ? -16.932 -5.896 28.030 1.00 97.38 93 SER A N 1
ATOM 747 C CA . SER A 1 93 ? -16.293 -6.960 28.811 1.00 97.38 93 SER A CA 1
ATOM 748 C C . SER A 1 93 ? -15.727 -8.055 27.911 1.00 97.38 93 SER A C 1
ATOM 750 O O . SER A 1 93 ? -14.643 -8.561 28.188 1.00 97.38 93 SER A O 1
ATOM 752 N N . GLU A 1 94 ? -16.426 -8.409 26.832 1.00 96.44 94 GLU A N 1
ATOM 753 C CA . GLU A 1 94 ? -15.920 -9.375 25.858 1.00 96.44 94 GLU A CA 1
ATOM 754 C C . GLU A 1 94 ? -14.672 -8.843 25.154 1.00 96.44 94 GLU A C 1
ATOM 756 O O . GLU A 1 94 ? -13.679 -9.558 25.090 1.00 96.44 94 GLU A O 1
ATOM 761 N N . VAL A 1 95 ? -14.664 -7.584 24.702 1.00 96.94 95 VAL A N 1
ATOM 762 C CA . VAL A 1 95 ? -13.464 -6.989 24.086 1.00 96.94 95 VAL A CA 1
ATOM 763 C C . VAL A 1 95 ? -12.285 -6.975 25.066 1.00 96.94 95 VAL A C 1
ATOM 765 O O . VAL A 1 95 ? -11.201 -7.436 24.711 1.00 96.94 95 VAL A O 1
ATOM 768 N N . GLU A 1 96 ? -12.492 -6.520 26.308 1.00 97.38 96 GLU A N 1
ATOM 769 C CA . GLU A 1 96 ? -11.435 -6.471 27.331 1.00 97.38 96 GLU A CA 1
ATOM 770 C C . GLU A 1 96 ? -10.861 -7.862 27.645 1.00 97.38 96 GLU A C 1
ATOM 772 O O . GLU A 1 96 ? -9.652 -8.002 27.831 1.00 97.38 96 GLU A O 1
ATOM 777 N N . ASN A 1 97 ? -11.691 -8.907 27.627 1.00 95.56 97 ASN A N 1
ATOM 778 C CA . ASN A 1 97 ? -11.234 -10.287 27.808 1.00 95.56 97 ASN A CA 1
ATOM 779 C C . ASN A 1 97 ? -10.393 -10.806 26.629 1.00 95.56 97 ASN A C 1
ATOM 781 O O . ASN A 1 97 ? -9.572 -11.704 26.815 1.00 95.56 97 ASN A O 1
ATOM 785 N N . LEU A 1 98 ? -10.607 -10.281 25.420 1.00 93.81 98 LEU A N 1
ATOM 786 C CA . LEU A 1 98 ? -10.003 -10.800 24.189 1.00 93.81 98 LEU A CA 1
ATOM 787 C C . LEU A 1 98 ? -8.715 -10.074 23.802 1.00 93.81 98 LEU A C 1
ATOM 789 O O . LEU A 1 98 ? -7.761 -10.721 23.369 1.00 93.81 98 LEU A O 1
ATOM 793 N N . VAL A 1 99 ? -8.692 -8.746 23.934 1.00 95.69 99 VAL A N 1
ATOM 794 C CA . VAL A 1 99 ? -7.559 -7.901 23.511 1.00 95.69 99 VAL A CA 1
ATOM 795 C C . VAL A 1 99 ? -6.974 -7.053 24.644 1.00 95.69 99 VAL A C 1
ATOM 797 O O . VAL A 1 99 ? -5.996 -6.342 24.423 1.00 95.69 99 VAL A O 1
ATOM 800 N N . GLY A 1 100 ? -7.519 -7.150 25.860 1.00 96.94 100 GLY A N 1
ATOM 801 C CA . GLY A 1 100 ? -7.128 -6.312 26.992 1.00 96.94 100 GLY A CA 1
ATOM 802 C C . GLY A 1 100 ? -7.771 -4.920 26.947 1.00 96.94 100 GLY A C 1
ATOM 803 O O . GLY A 1 100 ? -8.749 -4.706 26.225 1.00 96.94 100 GLY A O 1
ATOM 804 N N . PRO A 1 101 ? -7.244 -3.954 27.724 1.00 98.19 101 PRO A N 1
ATOM 805 C CA . PRO A 1 101 ? -7.674 -2.565 27.621 1.00 98.19 101 PRO A CA 1
ATOM 806 C C . PRO A 1 101 ? -7.583 -2.080 26.173 1.00 98.19 101 PRO A C 1
ATOM 808 O O . PRO A 1 101 ? -6.618 -2.389 25.479 1.00 98.19 101 PRO A O 1
ATOM 811 N N . PHE A 1 102 ? -8.574 -1.318 25.718 1.00 98.50 102 PHE A N 1
ATOM 812 C CA . PHE A 1 102 ? -8.677 -0.920 24.313 1.00 98.50 102 PHE A CA 1
ATOM 813 C C . PHE A 1 102 ? -9.089 0.538 24.146 1.00 98.50 102 PHE A C 1
ATOM 815 O O . PHE A 1 102 ? -9.684 1.150 25.032 1.00 98.50 102 PHE A O 1
ATOM 822 N N . GLN A 1 103 ? -8.804 1.108 22.986 1.00 98.19 103 GLN A N 1
ATOM 823 C CA . GLN A 1 103 ? -9.178 2.476 22.669 1.00 98.19 103 GLN A CA 1
ATOM 824 C C . GLN A 1 103 ? -10.034 2.503 21.411 1.00 98.19 103 GLN A C 1
ATOM 826 O O . GLN A 1 103 ? -9.682 1.883 20.410 1.00 98.19 103 GLN A O 1
ATOM 831 N N . THR A 1 104 ? -11.140 3.248 21.461 1.00 98.12 104 THR A N 1
ATOM 832 C CA . THR A 1 104 ? -11.920 3.572 20.266 1.00 98.12 104 THR A CA 1
ATOM 833 C C . THR A 1 104 ? -11.581 4.964 19.756 1.00 98.12 104 THR A C 1
ATOM 835 O O . THR A 1 104 ? -11.170 5.861 20.499 1.00 98.12 104 THR A O 1
ATOM 838 N N . SER A 1 105 ? -11.774 5.155 18.455 1.00 97.81 105 SER A N 1
ATOM 839 C CA . SER A 1 105 ? -11.665 6.456 17.802 1.00 97.81 105 SER A CA 1
ATOM 840 C C . SER A 1 105 ? -13.027 6.863 17.246 1.00 97.81 105 SER A C 1
ATOM 842 O O . SER A 1 105 ? -13.638 6.047 16.554 1.00 97.81 105 SER A O 1
ATOM 844 N N . PRO A 1 106 ? -13.514 8.091 17.517 1.00 97.19 106 PRO A N 1
ATOM 845 C CA . PRO A 1 106 ? -14.851 8.502 17.112 1.00 97.19 106 PRO A CA 1
ATOM 846 C C . PRO A 1 106 ? -15.059 8.400 15.607 1.00 97.19 106 PRO A C 1
ATOM 848 O O . PRO A 1 106 ? -14.244 8.898 14.821 1.00 97.19 106 PRO A O 1
ATOM 851 N N . PHE A 1 107 ? -16.191 7.824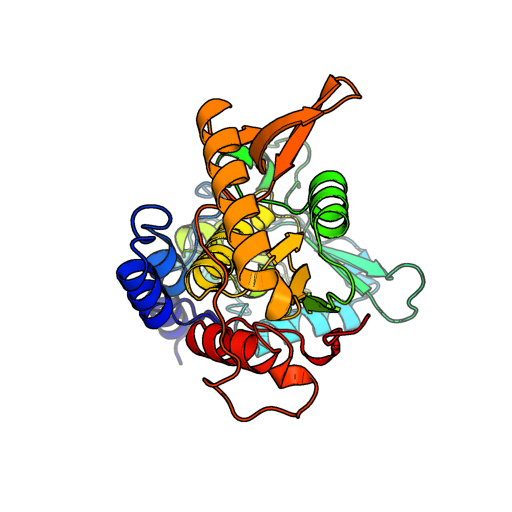 15.220 1.00 97.50 107 PHE A N 1
ATOM 852 C CA . PHE A 1 107 ? -16.671 7.875 13.853 1.00 97.50 107 PHE A CA 1
ATOM 853 C C . PHE A 1 107 ? -17.440 9.157 13.555 1.00 97.50 107 PHE A C 1
ATOM 855 O O . PHE A 1 107 ? -18.165 9.690 14.399 1.00 97.50 107 PHE A O 1
ATOM 862 N N . SER A 1 108 ? -17.330 9.594 12.305 1.00 96.69 108 SER A N 1
ATOM 863 C CA . SER A 1 108 ? -18.160 10.620 11.683 1.00 96.69 108 SER A CA 1
ATOM 864 C C . SER A 1 108 ? -18.602 10.137 10.305 1.00 96.69 108 SER A C 1
ATOM 866 O O . SER A 1 108 ? -17.809 9.543 9.578 1.00 96.69 108 SER A O 1
ATOM 868 N N . ILE A 1 109 ? -19.838 10.443 9.916 1.00 95.88 109 ILE A N 1
ATOM 869 C CA . ILE A 1 109 ? -20.304 10.287 8.534 1.00 95.88 109 ILE A CA 1
ATOM 870 C C . ILE A 1 109 ? -20.328 11.659 7.865 1.00 95.88 109 ILE A C 1
ATOM 872 O O . ILE A 1 109 ? -20.856 12.611 8.442 1.00 95.88 109 ILE A O 1
ATOM 876 N N . ILE A 1 110 ? -19.764 11.762 6.660 1.00 94.44 110 ILE A N 1
ATOM 877 C CA . ILE A 1 110 ? -19.850 12.973 5.833 1.00 94.44 110 ILE A CA 1
ATOM 878 C C . ILE A 1 110 ? -20.349 12.644 4.416 1.00 94.44 110 ILE A C 1
ATOM 880 O O . ILE A 1 110 ? -19.932 11.634 3.846 1.00 94.44 110 ILE A O 1
ATOM 884 N N . PRO A 1 111 ? -21.211 13.471 3.801 1.00 93.19 111 PRO A N 1
ATOM 885 C CA . PRO A 1 111 ? -21.557 13.327 2.388 1.00 93.19 111 PRO A CA 1
ATOM 886 C C . PRO A 1 111 ? -20.333 13.520 1.482 1.00 93.19 111 PRO A C 1
ATOM 888 O O . PRO A 1 111 ? -19.514 14.411 1.713 1.00 93.19 111 PRO A O 1
ATOM 891 N N . LYS A 1 112 ? -20.217 12.722 0.414 1.00 91.56 112 LYS A N 1
ATOM 892 C CA . LYS A 1 112 ? -19.167 12.907 -0.598 1.00 91.56 112 LYS A CA 1
ATOM 893 C C . LYS A 1 112 ? -19.440 14.189 -1.398 1.00 91.56 112 LYS A C 1
ATOM 895 O O . LYS A 1 112 ? -20.513 14.297 -2.004 1.00 91.56 112 LYS A O 1
ATOM 900 N N . PRO A 1 113 ? -18.483 15.132 -1.487 1.00 88.88 113 PRO A N 1
ATOM 901 C CA . PRO A 1 113 ? -18.642 16.319 -2.320 1.00 88.88 113 PRO A CA 1
ATOM 902 C C . PRO A 1 113 ? -18.972 15.945 -3.771 1.00 88.88 113 PRO A C 1
ATOM 904 O O . PRO A 1 113 ? -18.313 15.097 -4.372 1.00 88.88 113 PRO A O 1
ATOM 907 N N . GLY A 1 114 ? -20.027 16.545 -4.326 1.00 87.94 114 GLY A N 1
ATOM 908 C CA . GLY A 1 114 ? -20.436 16.333 -5.719 1.00 87.94 114 GLY A CA 1
ATOM 909 C C . GLY A 1 114 ? -21.024 14.953 -6.048 1.00 87.94 114 GLY A C 1
ATOM 910 O O . GLY A 1 114 ? -21.282 14.684 -7.218 1.00 87.94 114 GLY A O 1
ATOM 911 N N . LYS A 1 115 ? -21.258 14.073 -5.061 1.00 89.12 115 LYS A N 1
ATOM 912 C CA . LYS A 1 115 ? -21.856 12.740 -5.275 1.00 89.12 115 LYS A CA 1
ATOM 913 C C . LYS A 1 115 ? -23.040 12.515 -4.317 1.00 89.12 115 LYS A C 1
ATOM 915 O O . LYS A 1 115 ? -22.859 11.875 -3.280 1.00 89.12 115 LYS A O 1
ATOM 920 N N . PRO A 1 116 ? -24.244 13.032 -4.644 1.00 88.69 116 PRO A N 1
ATOM 921 C CA . PRO A 1 116 ? -25.436 12.872 -3.811 1.00 88.69 116 PRO A CA 1
ATOM 922 C C . PRO A 1 116 ? -25.707 11.407 -3.450 1.00 88.69 116 PRO A C 1
ATOM 924 O O . PRO A 1 116 ? -25.594 10.525 -4.300 1.00 88.69 116 PRO A O 1
ATOM 927 N N . GLY A 1 117 ? -26.049 11.151 -2.186 1.00 88.56 117 GLY A N 1
ATOM 928 C CA . GLY A 1 117 ? -26.344 9.806 -1.680 1.00 88.56 117 GLY A CA 1
ATOM 929 C C . GLY A 1 117 ? -25.124 8.912 -1.440 1.00 88.56 117 GLY A C 1
ATOM 930 O O . GLY A 1 117 ? -25.301 7.774 -1.026 1.00 88.56 117 GLY A O 1
ATOM 931 N N . LYS A 1 118 ? -23.896 9.396 -1.673 1.00 89.75 118 LYS A N 1
ATOM 932 C CA . LYS A 1 118 ? -22.670 8.699 -1.264 1.00 89.75 118 LYS A CA 1
ATOM 933 C C . LYS A 1 118 ? -22.087 9.369 -0.029 1.00 89.75 118 LYS A C 1
ATOM 935 O O . LYS A 1 118 ? -22.035 10.597 0.037 1.00 89.75 118 LYS A O 1
ATOM 940 N N . PHE A 1 119 ? -21.550 8.571 0.886 1.00 93.06 119 PHE A N 1
ATOM 941 C CA . PHE A 1 119 ? -20.965 9.057 2.132 1.00 93.06 119 PHE A CA 1
ATOM 942 C C . PHE A 1 119 ? -19.548 8.512 2.356 1.00 93.06 119 PHE A C 1
ATOM 944 O O . PHE A 1 119 ? -19.125 7.545 1.720 1.00 93.06 119 PHE A O 1
ATOM 951 N N . HIS A 1 120 ? -18.793 9.171 3.232 1.00 91.25 120 HIS A N 1
ATOM 952 C CA . HIS A 1 120 ? -17.546 8.673 3.804 1.00 91.25 120 HIS A CA 1
ATOM 953 C C . HIS A 1 120 ? -17.732 8.450 5.302 1.00 91.25 120 HIS A C 1
ATOM 955 O O . HIS A 1 120 ? -18.181 9.353 6.011 1.00 91.25 120 HIS A O 1
ATOM 961 N N . LEU A 1 121 ? -17.319 7.275 5.771 1.00 94.44 121 LEU A N 1
ATOM 962 C CA . LEU A 1 121 ? -17.001 7.051 7.173 1.00 94.44 121 LEU A CA 1
ATOM 963 C C . LEU A 1 121 ? -15.595 7.593 7.445 1.00 94.44 121 LEU A C 1
ATOM 965 O O . LEU A 1 121 ? -14.653 7.272 6.723 1.00 94.44 121 LEU A O 1
ATOM 969 N N . ILE A 1 122 ? -15.463 8.414 8.480 1.00 95.81 122 ILE A N 1
ATOM 970 C CA . ILE A 1 122 ? -14.185 8.919 8.980 1.00 95.81 122 ILE A CA 1
ATOM 971 C C . ILE A 1 122 ? -13.993 8.378 10.388 1.00 95.81 122 ILE A C 1
ATOM 973 O O . ILE A 1 122 ? -14.815 8.653 11.258 1.00 95.81 122 ILE A O 1
ATOM 977 N N . GLN A 1 123 ? -12.889 7.671 10.618 1.00 97.06 123 GLN A N 1
ATOM 978 C CA . GLN A 1 123 ? -12.416 7.301 11.948 1.00 97.06 123 GLN A CA 1
ATOM 979 C C . GLN A 1 123 ? -11.369 8.314 12.405 1.00 97.06 123 GLN A C 1
ATOM 981 O O . GLN A 1 123 ? -10.302 8.428 11.803 1.00 97.06 123 GLN A O 1
ATOM 986 N N . ASN A 1 124 ? -11.656 9.081 13.456 1.00 97.56 124 ASN A N 1
ATOM 987 C CA . ASN A 1 124 ? -10.722 10.099 13.937 1.00 97.56 124 ASN A CA 1
ATOM 988 C C . ASN A 1 124 ? -9.632 9.485 14.832 1.00 97.56 124 ASN A C 1
ATOM 990 O O . ASN A 1 124 ? -9.669 9.610 16.057 1.00 97.56 124 ASN A O 1
ATOM 994 N N . LEU A 1 125 ? -8.643 8.841 14.210 1.00 98.00 125 LEU A N 1
ATOM 995 C CA . LEU A 1 125 ? -7.485 8.222 14.878 1.00 98.00 125 LEU A CA 1
ATOM 996 C C . LEU A 1 125 ? -6.521 9.235 15.520 1.00 98.00 125 LEU A C 1
ATOM 998 O O . LEU A 1 125 ? -5.615 8.852 16.261 1.00 98.00 125 LEU A O 1
ATOM 1002 N N . SER A 1 126 ? -6.740 10.530 15.277 1.00 97.50 126 SER A N 1
ATOM 1003 C CA . SER A 1 126 ? -6.029 11.647 15.908 1.00 97.50 126 SER A CA 1
ATOM 1004 C C . SER A 1 126 ? -6.785 12.227 17.113 1.00 97.50 126 SER A C 1
ATOM 1006 O O . SER A 1 126 ? -6.402 13.279 17.630 1.00 97.50 126 SER A O 1
ATOM 1008 N N . TYR A 1 127 ? -7.855 11.564 17.569 1.00 96.81 127 TYR A N 1
ATOM 1009 C CA . TYR A 1 127 ? -8.561 11.895 18.805 1.00 96.81 127 TYR A CA 1
ATOM 1010 C C . TYR A 1 127 ? -8.034 11.065 19.998 1.00 96.81 127 TYR A C 1
ATOM 1012 O O . TYR A 1 127 ? -7.838 9.857 19.845 1.00 96.81 127 TYR A O 1
ATOM 1020 N N . PRO A 1 128 ? -7.847 11.665 21.190 1.00 96.19 128 PRO A N 1
ATOM 1021 C CA . PRO A 1 128 ? -8.051 13.082 21.491 1.00 96.19 128 PRO A CA 1
ATOM 1022 C C . PRO A 1 128 ? -6.927 13.958 20.917 1.00 96.19 128 PRO A C 1
ATOM 1024 O O . PRO A 1 128 ? -5.764 13.567 20.907 1.00 96.19 128 PRO A O 1
ATOM 1027 N N . HIS A 1 129 ? -7.273 15.167 20.460 1.00 94.81 129 HIS A N 1
ATOM 1028 C CA . HIS A 1 129 ? -6.304 16.105 19.865 1.00 94.81 129 HIS A CA 1
ATOM 1029 C C . HIS A 1 129 ? -5.316 16.685 20.882 1.00 94.81 129 HIS A C 1
ATOM 1031 O O . HIS A 1 129 ? -4.224 17.117 20.522 1.00 94.81 129 HIS A O 1
ATOM 1037 N N . VAL A 1 130 ? -5.705 16.693 22.156 1.00 92.75 130 VAL A N 1
ATOM 1038 C CA . VAL A 1 130 ? -4.845 17.034 23.286 1.00 92.75 130 VAL A CA 1
ATOM 1039 C C . VAL A 1 130 ? -4.870 15.838 24.232 1.00 92.75 130 VAL A C 1
ATOM 1041 O O . VAL A 1 130 ? -5.968 15.406 24.597 1.00 92.75 130 VAL A O 1
ATOM 1044 N N . PRO A 1 131 ? -3.709 15.290 24.630 1.00 91.75 131 PRO A N 1
ATOM 1045 C CA . PRO A 1 131 ? -3.672 14.181 25.570 1.00 91.75 131 PRO A CA 1
ATOM 1046 C C . PRO A 1 131 ? -4.411 14.518 26.867 1.00 91.75 131 PRO A C 1
ATOM 1048 O O . PRO A 1 131 ? -4.263 15.612 27.413 1.00 91.75 131 PRO A O 1
ATOM 1051 N N . HIS A 1 132 ? -5.187 13.568 27.378 1.00 86.06 132 HIS A N 1
ATOM 1052 C CA . HIS A 1 132 ? -5.975 13.738 28.597 1.00 86.06 132 HIS A CA 1
ATOM 1053 C C . HIS A 1 132 ? -5.761 12.533 29.508 1.00 86.06 132 HIS A C 1
ATOM 1055 O O . HIS A 1 132 ? -5.984 11.406 29.087 1.00 86.06 132 HIS A O 1
ATOM 1061 N N . ASN A 1 133 ? -5.331 12.746 30.755 1.00 88.12 133 ASN A N 1
ATOM 1062 C CA . ASN A 1 133 ? -5.042 11.666 31.713 1.00 88.12 133 ASN A CA 1
ATOM 1063 C C . ASN A 1 133 ? -4.139 10.555 31.138 1.00 88.12 133 ASN A C 1
ATOM 1065 O O . ASN A 1 133 ? -4.443 9.380 31.287 1.00 88.12 133 ASN A O 1
ATOM 1069 N N . GLN A 1 134 ? -3.044 10.926 30.459 1.00 89.62 134 GLN A N 1
ATOM 1070 C CA . GLN A 1 134 ? -2.118 9.993 29.786 1.00 89.62 134 GLN A CA 1
ATOM 1071 C C . GLN A 1 134 ? -2.733 9.172 28.636 1.00 89.62 134 GLN A C 1
ATOM 1073 O O . GLN A 1 134 ? -2.087 8.266 28.115 1.00 89.62 134 GLN A O 1
ATOM 1078 N N . ILE A 1 135 ? -3.945 9.511 28.195 1.00 95.00 135 ILE A N 1
ATOM 1079 C CA . ILE A 1 135 ? -4.565 8.949 26.997 1.00 95.00 135 ILE A CA 1
ATOM 1080 C C . ILE A 1 135 ? -4.121 9.788 25.802 1.00 95.00 135 ILE A C 1
ATOM 1082 O O . ILE A 1 135 ? -4.367 10.997 25.749 1.00 95.00 135 ILE A O 1
ATOM 1086 N N . TYR A 1 136 ? -3.467 9.134 24.850 1.00 96.56 136 TYR A N 1
ATOM 1087 C CA . TYR A 1 136 ? -2.985 9.720 23.604 1.00 96.56 136 TYR A CA 1
ATOM 1088 C C . TYR A 1 136 ? -3.862 9.251 22.443 1.00 96.56 136 TYR A C 1
ATOM 1090 O O . TYR A 1 136 ? -4.469 8.183 22.500 1.00 96.56 136 TYR A O 1
ATOM 1098 N N . SER A 1 137 ? -3.931 10.034 21.368 1.00 97.56 137 SER A N 1
ATOM 1099 C CA . SER A 1 137 ? -4.531 9.528 20.130 1.00 97.56 137 SER A CA 1
ATOM 1100 C C . SER A 1 137 ? -3.658 8.429 19.528 1.00 97.56 137 SER A C 1
ATOM 1102 O O . SER A 1 137 ? -2.432 8.470 19.684 1.00 97.56 137 SER A O 1
ATOM 1104 N N . ILE A 1 138 ? -4.267 7.492 18.801 1.00 98.00 138 ILE A N 1
ATOM 1105 C CA . ILE A 1 138 ? -3.548 6.393 18.142 1.00 98.00 138 ILE A CA 1
ATOM 1106 C C . ILE A 1 138 ? -2.419 6.954 17.269 1.00 98.00 138 ILE A C 1
ATOM 1108 O O . ILE A 1 138 ? -1.249 6.620 17.466 1.00 98.00 138 ILE A O 1
ATOM 1112 N N . ASN A 1 139 ? -2.747 7.914 16.401 1.00 97.81 139 ASN A N 1
ATOM 1113 C CA . ASN A 1 139 ? -1.788 8.517 15.478 1.00 97.81 139 ASN A CA 1
ATOM 1114 C C . ASN A 1 139 ? -0.662 9.288 16.166 1.00 97.81 139 ASN A C 1
ATOM 1116 O O . ASN A 1 139 ? 0.463 9.263 15.682 1.00 97.81 139 ASN A O 1
ATOM 1120 N N . SER A 1 140 ? -0.916 9.940 17.306 1.00 96.31 140 SER A N 1
ATOM 1121 C CA . SER A 1 140 ? 0.137 10.702 18.002 1.00 96.31 140 SER A CA 1
ATOM 1122 C C . SER A 1 140 ? 1.285 9.840 18.538 1.00 96.31 140 SER A C 1
ATOM 1124 O O . SER A 1 140 ? 2.307 10.377 18.957 1.00 96.31 140 SER A O 1
ATOM 1126 N N . THR A 1 141 ? 1.123 8.514 18.541 1.00 93.12 141 THR A N 1
ATOM 1127 C CA . THR A 1 141 ? 2.135 7.567 19.031 1.00 93.12 141 THR A CA 1
ATOM 1128 C C . THR A 1 141 ? 2.923 6.862 17.926 1.00 93.12 141 THR A C 1
ATOM 1130 O O . THR A 1 141 ? 3.902 6.176 18.245 1.00 93.12 141 THR A O 1
ATOM 1133 N N . ILE A 1 142 ? 2.521 7.058 16.666 1.00 97.12 142 ILE A N 1
ATOM 1134 C CA . ILE A 1 142 ? 3.068 6.408 15.473 1.00 97.12 142 ILE A CA 1
ATOM 1135 C C . ILE A 1 142 ? 3.963 7.404 14.735 1.00 97.12 142 ILE A C 1
ATOM 1137 O O . ILE A 1 142 ? 3.527 8.499 14.387 1.00 97.12 142 ILE A O 1
ATOM 1141 N N . ASP A 1 143 ? 5.201 7.003 14.460 1.00 96.12 143 ASP A N 1
ATOM 1142 C CA . ASP A 1 143 ? 6.090 7.732 13.557 1.00 96.12 143 ASP A CA 1
ATOM 1143 C C . ASP A 1 143 ? 6.014 7.100 12.162 1.00 96.12 143 ASP A C 1
ATOM 1145 O O . ASP A 1 143 ? 6.443 5.961 11.961 1.00 96.12 143 ASP A O 1
ATOM 1149 N N . SER A 1 144 ? 5.452 7.833 11.198 1.00 94.50 144 SER A N 1
ATOM 1150 C CA . SER A 1 144 ? 5.300 7.376 9.814 1.00 94.50 144 SER A CA 1
ATOM 1151 C C . SER A 1 144 ? 6.634 7.150 9.101 1.00 94.50 144 SER A C 1
ATOM 1153 O O . SER A 1 144 ? 6.676 6.412 8.121 1.00 94.50 144 SER A O 1
ATOM 1155 N N . ASN A 1 145 ? 7.732 7.736 9.587 1.00 96.31 145 ASN A N 1
ATOM 1156 C CA . ASN A 1 145 ? 9.056 7.573 8.982 1.00 96.31 145 ASN A CA 1
ATOM 1157 C C . ASN A 1 145 ? 9.601 6.143 9.133 1.00 96.31 145 ASN A C 1
ATOM 1159 O O . ASN A 1 145 ? 10.489 5.743 8.384 1.00 96.31 145 ASN A O 1
ATOM 1163 N N . HIS A 1 146 ? 9.055 5.355 10.067 1.00 96.50 146 HIS A N 1
ATOM 1164 C CA . HIS A 1 146 ? 9.367 3.928 10.210 1.00 96.50 146 HIS A CA 1
ATOM 1165 C C . HIS A 1 146 ? 8.629 3.033 9.204 1.00 96.50 146 HIS A C 1
ATOM 1167 O O . HIS A 1 146 ? 8.858 1.827 9.183 1.00 96.50 146 HIS A O 1
ATOM 1173 N N . TYR A 1 147 ? 7.771 3.612 8.361 1.00 96.44 147 TYR A N 1
ATOM 1174 C CA . TYR A 1 147 ? 7.014 2.908 7.328 1.00 96.44 147 TYR A CA 1
ATOM 1175 C C . TYR A 1 147 ? 7.315 3.490 5.940 1.00 96.44 147 TYR A C 1
ATOM 1177 O O . TYR A 1 147 ? 6.406 3.997 5.277 1.00 96.44 147 TYR A O 1
ATOM 1185 N N . PRO A 1 148 ? 8.587 3.497 5.507 1.00 96.69 148 PRO A N 1
ATOM 1186 C CA . PRO A 1 148 ? 8.963 4.154 4.272 1.00 96.69 148 PRO A CA 1
ATOM 1187 C C . PRO A 1 148 ? 8.547 3.321 3.051 1.00 96.69 148 PRO A C 1
ATOM 1189 O O . PRO A 1 148 ? 8.552 2.091 3.097 1.00 96.69 148 PRO A O 1
ATOM 1192 N N . CYS A 1 149 ? 8.188 3.989 1.956 1.00 96.75 149 CYS A N 1
ATOM 1193 C CA . CYS A 1 149 ? 7.853 3.343 0.683 1.00 96.75 149 CYS A CA 1
ATOM 1194 C C . CYS A 1 149 ? 8.030 4.296 -0.505 1.00 96.75 149 CYS A C 1
ATOM 1196 O O . CYS A 1 149 ? 8.164 5.507 -0.312 1.00 96.75 149 CYS A O 1
ATOM 1198 N N . THR A 1 150 ? 8.057 3.763 -1.727 1.00 97.25 150 THR A N 1
ATOM 1199 C CA . THR A 1 150 ? 8.252 4.573 -2.944 1.00 97.25 150 THR A CA 1
ATOM 1200 C C . THR A 1 150 ? 6.949 5.152 -3.494 1.00 97.25 150 THR A C 1
ATOM 1202 O O . THR A 1 150 ? 5.899 4.506 -3.438 1.00 97.25 150 THR A O 1
ATOM 1205 N N . TRP A 1 151 ? 7.020 6.350 -4.086 1.00 95.69 151 TRP A N 1
ATOM 1206 C CA . TRP A 1 151 ? 5.885 7.000 -4.747 1.00 95.69 151 TRP A CA 1
ATOM 1207 C C . TRP A 1 151 ? 6.269 7.610 -6.098 1.00 95.69 151 TRP A C 1
ATOM 1209 O O . TRP A 1 151 ? 7.210 8.396 -6.202 1.00 95.69 151 TRP A O 1
ATOM 1219 N N . GLY A 1 152 ? 5.458 7.327 -7.112 1.00 95.81 152 GLY A N 1
ATOM 1220 C CA . GLY A 1 152 ? 5.443 7.964 -8.422 1.00 95.81 152 GLY A CA 1
ATOM 1221 C C . GLY A 1 152 ? 4.894 9.380 -8.336 1.00 95.81 152 GLY A C 1
ATOM 1222 O O . GLY A 1 152 ? 3.749 9.645 -8.701 1.00 95.81 152 GLY A O 1
ATOM 1223 N N . THR A 1 153 ? 5.694 10.302 -7.802 1.00 95.00 153 THR A N 1
ATOM 1224 C CA . THR A 1 153 ? 5.333 11.723 -7.740 1.00 95.00 153 THR A CA 1
ATOM 1225 C C . THR A 1 153 ? 5.130 12.297 -9.146 1.00 95.00 153 THR A C 1
ATOM 1227 O O . THR A 1 153 ? 5.543 11.716 -10.151 1.00 95.00 153 THR A O 1
ATOM 1230 N N . PHE A 1 154 ? 4.547 13.496 -9.238 1.00 94.12 154 PHE A N 1
ATOM 1231 C CA . PHE A 1 154 ? 4.383 14.183 -10.522 1.00 94.12 154 PHE A CA 1
ATOM 1232 C C . PHE A 1 154 ? 5.701 14.291 -11.309 1.00 94.12 154 PHE A C 1
ATOM 1234 O O . PHE A 1 154 ? 5.707 14.076 -12.520 1.00 94.12 154 PHE A O 1
ATOM 1241 N N . SER A 1 155 ? 6.813 14.599 -10.631 1.00 93.38 155 SER A N 1
ATOM 1242 C CA . SER A 1 155 ? 8.136 14.701 -11.258 1.00 93.38 155 SER A CA 1
ATOM 1243 C C . SER A 1 155 ? 8.610 13.352 -11.801 1.00 93.38 155 SER A C 1
ATOM 1245 O O . SER A 1 155 ? 9.052 13.293 -12.947 1.00 93.38 155 SER A O 1
ATOM 1247 N N . VAL A 1 156 ? 8.459 12.281 -11.011 1.00 96.12 156 VAL A N 1
ATOM 1248 C CA . VAL A 1 156 ? 8.838 10.909 -11.388 1.00 96.12 156 VAL A CA 1
ATOM 1249 C C . VAL A 1 156 ? 8.045 10.454 -12.615 1.00 96.12 156 VAL A C 1
ATOM 1251 O O . VAL A 1 156 ? 8.632 10.055 -13.618 1.00 96.12 156 VAL A O 1
ATOM 1254 N N . ILE A 1 157 ? 6.715 10.594 -12.585 1.00 96.69 157 ILE A N 1
ATOM 1255 C CA . ILE A 1 157 ? 5.838 10.206 -13.700 1.00 96.69 157 ILE A CA 1
ATOM 12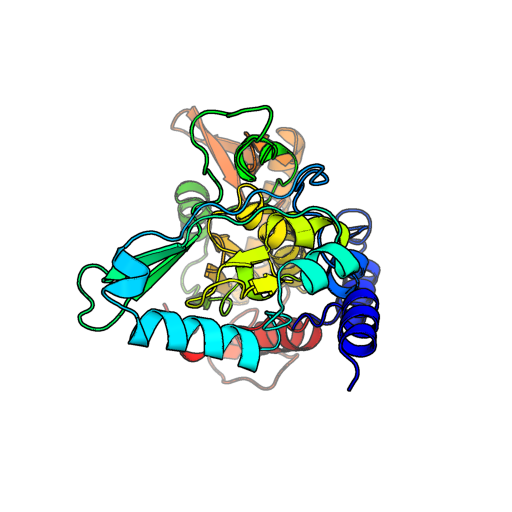56 C C . ILE A 1 157 ? 6.115 11.050 -14.949 1.00 96.69 157 ILE A C 1
ATOM 1258 O O . ILE A 1 157 ? 6.179 10.513 -16.054 1.00 96.69 157 ILE A O 1
ATOM 1262 N N . SER A 1 158 ? 6.318 12.362 -14.794 1.00 95.81 158 SER A N 1
ATOM 1263 C CA . SER A 1 158 ? 6.630 13.244 -15.927 1.00 95.81 158 SER A CA 1
ATOM 1264 C C . SER A 1 158 ? 7.942 12.852 -16.604 1.00 95.81 158 SER A C 1
ATOM 1266 O O . SER A 1 158 ? 8.011 12.828 -17.834 1.00 95.81 158 SER A O 1
ATOM 1268 N N . LEU A 1 159 ? 8.973 12.530 -15.815 1.00 95.50 159 LEU A N 1
ATOM 1269 C CA . LEU A 1 159 ? 10.256 12.071 -16.338 1.00 95.50 159 LEU A CA 1
ATOM 1270 C C . LEU A 1 159 ? 10.118 10.707 -17.021 1.00 95.50 159 LEU A C 1
ATOM 1272 O O . LEU A 1 159 ? 10.601 10.555 -18.140 1.00 95.50 159 LEU A O 1
ATOM 1276 N N . LEU A 1 160 ? 9.408 9.756 -16.403 1.00 96.81 160 LEU A N 1
ATOM 1277 C CA . LEU A 1 160 ? 9.136 8.442 -16.990 1.00 96.81 160 LEU A CA 1
ATOM 1278 C C . LEU A 1 160 ? 8.476 8.596 -18.364 1.00 96.81 160 LEU A C 1
ATOM 1280 O O . LEU A 1 160 ? 8.999 8.078 -19.347 1.00 96.81 160 LEU A O 1
ATOM 1284 N N . ILE A 1 161 ? 7.382 9.362 -18.460 1.00 96.56 161 ILE A N 1
ATOM 1285 C CA . ILE A 1 161 ? 6.669 9.599 -19.727 1.00 96.56 161 ILE A CA 1
ATOM 1286 C C . ILE A 1 161 ? 7.587 10.259 -20.760 1.00 96.56 161 ILE A C 1
ATOM 1288 O O . ILE A 1 161 ? 7.582 9.862 -21.924 1.00 96.56 161 ILE A O 1
ATOM 1292 N N . TRP A 1 162 ? 8.403 11.235 -20.351 1.00 95.44 162 TRP A N 1
ATOM 1293 C CA . TRP A 1 162 ? 9.356 11.898 -21.244 1.00 95.44 162 TRP A CA 1
ATOM 1294 C C . TRP A 1 162 ? 10.414 10.935 -21.813 1.00 95.44 162 TRP A C 1
ATOM 1296 O O . TRP A 1 162 ? 10.855 11.113 -22.949 1.00 95.44 162 TRP A O 1
ATOM 1306 N N . GLN A 1 163 ? 10.806 9.907 -21.054 1.00 95.50 163 GLN A N 1
ATOM 1307 C CA . GLN A 1 163 ? 11.780 8.897 -21.479 1.00 95.50 163 GLN A CA 1
ATOM 1308 C C . GLN A 1 163 ? 11.178 7.801 -22.376 1.00 95.50 163 GLN A C 1
ATOM 1310 O O . GLN A 1 163 ? 11.932 7.064 -23.019 1.00 95.50 163 GLN A O 1
ATOM 1315 N N . LEU A 1 164 ? 9.847 7.675 -22.451 1.00 97.56 164 LEU A N 1
ATOM 1316 C CA . LEU A 1 164 ? 9.205 6.640 -23.261 1.00 97.56 164 LEU A CA 1
ATOM 1317 C C . LEU A 1 164 ? 9.455 6.858 -24.765 1.00 97.56 164 LEU A C 1
ATOM 1319 O O . LEU A 1 164 ? 9.323 7.974 -25.276 1.00 97.56 164 LEU A O 1
ATOM 1323 N N . PRO A 1 165 ? 9.781 5.798 -25.528 1.00 97.69 165 PRO A N 1
ATOM 1324 C CA . PRO A 1 165 ? 9.943 5.916 -26.969 1.00 97.69 165 PRO A CA 1
ATOM 1325 C C . PRO A 1 165 ? 8.594 6.165 -27.676 1.00 97.69 165 PRO A C 1
ATOM 1327 O O . PRO A 1 165 ? 7.542 5.770 -27.165 1.00 97.69 165 PRO A O 1
ATOM 1330 N N . PRO A 1 166 ? 8.599 6.747 -28.892 1.00 96.88 166 PRO A N 1
ATOM 1331 C CA . PRO A 1 166 ? 7.378 6.960 -29.667 1.00 96.88 166 PRO A CA 1
ATOM 1332 C C . PRO A 1 166 ? 6.579 5.671 -29.905 1.00 96.88 166 PRO A C 1
ATOM 1334 O O . PRO A 1 166 ? 7.153 4.632 -30.240 1.00 96.88 166 PRO A O 1
ATOM 1337 N N . GLY A 1 167 ? 5.254 5.760 -29.783 1.00 96.50 167 GLY A N 1
ATOM 1338 C CA . GLY A 1 167 ? 4.338 4.623 -29.934 1.00 96.50 167 GLY A CA 1
ATOM 1339 C C . GLY A 1 167 ? 4.241 3.720 -28.701 1.00 96.50 167 GLY A C 1
ATOM 1340 O O . GLY A 1 167 ? 3.666 2.637 -28.800 1.00 96.50 167 GLY A O 1
ATOM 1341 N N . SER A 1 168 ? 4.818 4.129 -27.564 1.00 98.00 168 SER A N 1
ATOM 1342 C CA . SER A 1 168 ? 4.532 3.504 -26.267 1.00 98.00 168 SER A CA 1
ATOM 1343 C C . SER A 1 168 ? 3.070 3.714 -25.886 1.00 98.00 168 SER A C 1
ATOM 1345 O O . SER A 1 168 ? 2.477 4.722 -26.257 1.00 98.00 168 SER A O 1
ATOM 1347 N N . GLN A 1 169 ? 2.516 2.773 -25.131 1.00 97.81 169 GLN A N 1
ATOM 1348 C CA . GLN A 1 169 ? 1.148 2.839 -24.620 1.00 97.81 169 GLN A CA 1
ATOM 1349 C C . GLN A 1 169 ? 1.164 2.731 -23.101 1.00 97.81 169 GLN A C 1
ATOM 1351 O O . GLN A 1 169 ? 2.054 2.080 -22.543 1.00 97.81 169 GLN A O 1
ATOM 1356 N N . ALA A 1 170 ? 0.170 3.320 -22.444 1.00 97.50 170 ALA A N 1
ATOM 1357 C CA . ALA A 1 170 ? 0.043 3.298 -20.993 1.00 97.50 170 ALA A CA 1
ATOM 1358 C C . ALA A 1 170 ? -1.263 2.644 -20.538 1.00 97.50 170 ALA A C 1
ATOM 1360 O O . ALA A 1 170 ? -2.283 2.736 -21.217 1.00 97.50 170 ALA A O 1
ATOM 1361 N N . ALA A 1 171 ? -1.212 1.990 -19.383 1.00 97.62 171 ALA A N 1
ATOM 1362 C CA . ALA A 1 171 ? -2.347 1.420 -18.675 1.00 97.62 171 ALA A CA 1
ATOM 1363 C C . ALA A 1 171 ? -2.305 1.854 -17.206 1.00 97.62 171 ALA A C 1
ATOM 1365 O O . ALA A 1 171 ? -1.229 2.088 -16.649 1.00 97.62 171 ALA A O 1
ATOM 1366 N N . VAL A 1 172 ? -3.474 1.935 -16.576 1.00 96.94 172 VAL A N 1
ATOM 1367 C CA . VAL A 1 172 ? -3.607 2.242 -15.147 1.00 96.94 172 VAL A CA 1
ATOM 1368 C C . VAL A 1 172 ? -4.475 1.189 -14.477 1.00 96.94 172 VAL A C 1
ATOM 1370 O O . VAL A 1 172 ? -5.514 0.797 -15.012 1.00 96.94 172 VAL A O 1
ATOM 1373 N N . ARG A 1 173 ? -4.028 0.733 -13.307 1.00 96.75 173 ARG A N 1
ATOM 1374 C CA . ARG A 1 173 ? -4.679 -0.279 -12.473 1.00 96.75 173 ARG A CA 1
ATOM 1375 C C . ARG A 1 173 ? -4.870 0.266 -11.063 1.00 96.75 173 ARG A C 1
ATOM 1377 O O . ARG A 1 173 ? -3.930 0.810 -10.500 1.00 96.75 173 ARG A O 1
ATOM 1384 N N . ASP A 1 174 ? -6.051 0.084 -10.489 1.00 97.00 174 ASP A N 1
ATOM 1385 C CA . ASP A 1 174 ? -6.389 0.498 -9.117 1.00 97.00 174 ASP A CA 1
ATOM 1386 C C . ASP A 1 174 ? -6.482 -0.749 -8.231 1.00 97.00 174 ASP A C 1
ATOM 1388 O O . ASP A 1 174 ? -7.091 -1.745 -8.628 1.00 97.00 174 ASP A O 1
ATOM 1392 N N . VAL A 1 175 ? -5.865 -0.743 -7.047 1.00 96.94 175 VAL A N 1
ATOM 1393 C CA . VAL A 1 175 ? -6.031 -1.839 -6.077 1.00 96.94 175 VAL A CA 1
ATOM 1394 C C . VAL A 1 175 ? -7.287 -1.623 -5.241 1.00 96.94 175 VAL A C 1
ATOM 1396 O O . VAL A 1 175 ? -7.416 -0.656 -4.489 1.00 96.94 175 VAL A O 1
ATOM 1399 N N . LYS A 1 176 ? -8.190 -2.603 -5.292 1.00 95.62 176 LYS A N 1
ATOM 1400 C CA . LYS A 1 176 ? -9.474 -2.573 -4.599 1.00 95.62 176 LYS A CA 1
ATOM 1401 C C . LYS A 1 176 ? -9.305 -2.467 -3.089 1.00 95.62 176 LYS A C 1
ATOM 1403 O O . LYS A 1 176 ? -8.774 -3.369 -2.445 1.00 95.62 176 LYS A O 1
ATOM 1408 N N . GLU A 1 177 ? -9.831 -1.382 -2.523 1.00 93.94 177 GLU A N 1
ATOM 1409 C CA . GLU A 1 177 ? -9.826 -1.112 -1.080 1.00 93.94 177 GLU A CA 1
ATOM 1410 C C . GLU A 1 177 ? -8.439 -1.333 -0.442 1.00 93.94 177 GLU A C 1
ATOM 1412 O O . GLU A 1 177 ? -8.344 -1.941 0.624 1.00 93.94 177 GLU A O 1
ATOM 1417 N N . ALA A 1 178 ? -7.367 -0.855 -1.088 1.00 95.88 178 ALA A N 1
ATOM 1418 C CA . ALA A 1 178 ? -5.971 -1.186 -0.776 1.00 95.88 178 ALA A CA 1
ATOM 1419 C C . ALA A 1 178 ? -5.642 -1.298 0.722 1.00 95.88 178 ALA A C 1
ATOM 1421 O O . ALA A 1 178 ? -5.126 -2.325 1.162 1.00 95.88 178 ALA A O 1
ATOM 1422 N N . TYR A 1 179 ? -6.010 -0.314 1.549 1.00 96.38 179 TYR A N 1
ATOM 1423 C CA . TYR A 1 179 ? -5.755 -0.385 2.994 1.00 96.38 179 TYR A CA 1
ATOM 1424 C C . TYR A 1 179 ? -6.498 -1.530 3.692 1.00 96.38 179 TYR A C 1
ATOM 1426 O O . TYR A 1 179 ? -5.928 -2.203 4.544 1.00 96.38 179 TYR A O 1
ATOM 1434 N N . ARG A 1 180 ? -7.738 -1.827 3.300 1.00 96.50 180 ARG A N 1
ATOM 1435 C CA . ARG A 1 180 ? -8.529 -2.912 3.898 1.00 96.50 180 ARG A CA 1
ATOM 1436 C C . ARG A 1 180 ? -8.030 -4.309 3.505 1.00 96.50 180 ARG A C 1
ATOM 1438 O O . ARG A 1 180 ? -8.401 -5.279 4.164 1.00 96.50 180 ARG A O 1
ATOM 1445 N N . THR A 1 181 ? -7.171 -4.422 2.484 1.00 96.19 181 THR A N 1
ATOM 1446 C CA . THR A 1 181 ? -6.511 -5.690 2.101 1.00 96.19 181 THR A CA 1
ATOM 1447 C C . THR A 1 181 ? -5.436 -6.133 3.100 1.00 96.19 181 THR A C 1
ATOM 1449 O O . THR A 1 181 ? -5.021 -7.296 3.102 1.00 96.19 181 THR A O 1
ATOM 1452 N N . ILE A 1 182 ? -4.993 -5.220 3.969 1.00 97.44 182 ILE A N 1
ATOM 1453 C CA . ILE A 1 182 ? -3.846 -5.419 4.852 1.00 97.44 182 ILE A CA 1
ATOM 1454 C C . ILE A 1 182 ? -4.341 -5.944 6.199 1.00 97.44 182 ILE A C 1
ATOM 1456 O O . ILE A 1 182 ? -5.010 -5.208 6.934 1.00 97.44 182 ILE A O 1
ATOM 1460 N N . PRO A 1 183 ? -4.041 -7.205 6.552 1.00 96.75 183 PRO A N 1
ATOM 1461 C CA . PRO A 1 183 ? -4.283 -7.685 7.901 1.00 96.75 183 PRO A CA 1
ATOM 1462 C C . PRO A 1 183 ? -3.388 -6.965 8.907 1.00 96.75 183 PRO A C 1
ATOM 1464 O O . PRO A 1 183 ? -2.227 -6.690 8.620 1.00 96.75 183 PRO A O 1
ATOM 1467 N N . LEU A 1 184 ? -3.887 -6.731 10.114 1.00 97.69 184 LEU A N 1
ATOM 1468 C CA . LEU A 1 184 ? -3.070 -6.238 11.218 1.00 97.69 184 LEU A CA 1
ATOM 1469 C C . LEU A 1 184 ? -2.766 -7.349 12.206 1.00 97.69 184 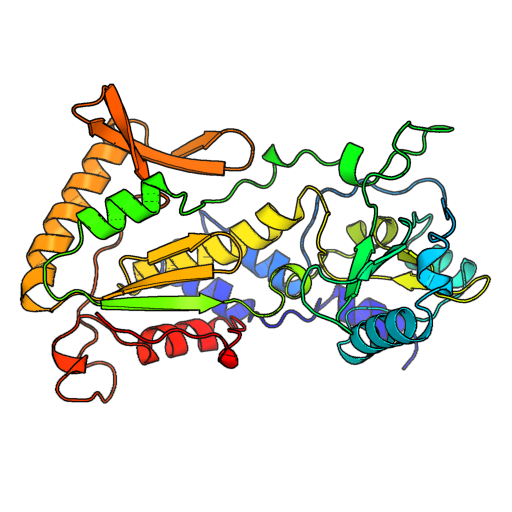LEU A C 1
ATOM 1471 O O . LEU A 1 184 ? -3.616 -8.198 12.479 1.00 97.69 184 LEU A O 1
ATOM 1475 N N . HIS A 1 185 ? -1.554 -7.317 12.751 1.00 97.12 185 HIS A N 1
ATOM 1476 C CA . HIS A 1 185 ? -1.133 -8.255 13.776 1.00 97.12 185 HIS A CA 1
ATOM 1477 C C . HIS A 1 185 ? -2.038 -8.102 15.014 1.00 97.12 185 HIS A C 1
ATOM 1479 O O . HIS A 1 185 ? -2.399 -6.974 15.364 1.00 97.12 185 HIS A O 1
ATOM 1485 N N . PRO A 1 186 ? -2.389 -9.190 15.723 1.00 96.25 186 PRO A N 1
ATOM 1486 C CA . PRO A 1 186 ? -3.296 -9.140 16.872 1.00 96.25 186 PRO A CA 1
ATOM 1487 C C . PRO A 1 186 ? -2.912 -8.145 17.974 1.00 96.25 186 PRO A C 1
ATOM 1489 O O . PRO A 1 186 ? -3.785 -7.609 18.651 1.00 96.25 186 PRO A O 1
ATOM 1492 N N . SER A 1 187 ? -1.617 -7.843 18.127 1.00 96.44 187 SER A N 1
ATOM 1493 C CA . SER A 1 187 ? -1.135 -6.818 19.070 1.00 96.44 187 SER A CA 1
ATOM 1494 C C . SER A 1 187 ? -1.636 -5.403 18.760 1.00 96.44 187 SER A C 1
ATOM 1496 O O . SER A 1 187 ? -1.590 -4.542 19.631 1.00 96.44 187 SER A O 1
ATOM 1498 N N . GLN A 1 188 ? -2.089 -5.153 17.533 1.00 97.88 188 GLN A N 1
ATOM 1499 C CA . GLN A 1 188 ? -2.511 -3.841 17.044 1.00 97.88 188 GLN A CA 1
ATOM 1500 C C . GLN A 1 188 ? -4.013 -3.597 17.257 1.00 97.88 188 GLN A C 1
ATOM 1502 O O . GLN A 1 188 ? -4.461 -2.453 17.322 1.00 97.88 188 GLN A O 1
ATOM 1507 N N . TRP A 1 189 ? -4.800 -4.668 17.391 1.00 97.81 189 TRP A N 1
ATOM 1508 C CA . TRP A 1 189 ? -6.266 -4.629 17.377 1.00 97.81 189 TRP A CA 1
ATOM 1509 C C . TRP A 1 189 ? -6.877 -3.792 18.504 1.00 97.81 189 TRP A C 1
ATOM 1511 O O . TRP A 1 189 ? -7.898 -3.141 18.299 1.00 97.81 189 TRP A O 1
ATOM 1521 N N . ALA A 1 190 ? -6.239 -3.751 19.678 1.00 98.19 190 ALA A N 1
ATOM 1522 C CA . ALA A 1 190 ? -6.722 -2.979 20.824 1.00 98.19 190 ALA A CA 1
ATOM 1523 C C . ALA A 1 190 ? -6.818 -1.466 20.545 1.00 98.19 190 ALA A C 1
ATOM 1525 O O . ALA A 1 190 ? -7.629 -0.784 21.168 1.00 98.19 190 ALA A O 1
ATOM 1526 N N . GLY A 1 191 ? -6.024 -0.928 19.612 1.00 98.12 191 GLY A N 1
ATOM 1527 C CA . GLY A 1 191 ? -6.105 0.483 19.213 1.00 98.12 191 GLY A CA 1
ATOM 1528 C C . GLY A 1 191 ? -7.081 0.767 18.071 1.00 98.12 191 GLY A C 1
ATOM 1529 O O . GLY A 1 191 ? -7.226 1.922 17.682 1.00 98.12 191 GLY A O 1
ATOM 1530 N N . LEU A 1 192 ? -7.726 -0.262 17.517 1.00 98.00 192 LEU A N 1
ATOM 1531 C CA . LEU A 1 192 ? -8.654 -0.153 16.386 1.00 98.00 192 LEU A CA 1
ATOM 1532 C C . LEU A 1 192 ? -10.021 -0.765 16.692 1.00 98.00 192 LEU A C 1
ATOM 1534 O O . LEU A 1 192 ? -10.808 -1.034 15.788 1.00 98.00 192 LEU A O 1
ATOM 1538 N N . VAL A 1 193 ? -10.335 -0.965 17.971 1.00 98.44 193 VAL A N 1
ATOM 1539 C CA . VAL A 1 193 ? -11.700 -1.296 18.369 1.00 98.44 193 VAL A CA 1
ATOM 1540 C C . VAL A 1 193 ? -12.605 -0.124 18.005 1.00 98.44 193 VAL A C 1
ATOM 1542 O O . VAL A 1 193 ? -12.274 1.042 18.226 1.00 98.44 193 VAL A O 1
ATOM 1545 N N . VAL A 1 194 ? -13.773 -0.423 17.453 1.00 97.94 194 VAL A N 1
ATOM 1546 C CA . VAL A 1 194 ? -14.734 0.588 17.021 1.00 97.94 194 VAL A CA 1
ATOM 1547 C C . VAL A 1 194 ? -15.986 0.535 17.883 1.00 97.94 194 VAL A C 1
ATOM 1549 O O . VAL A 1 194 ? -16.483 -0.543 18.214 1.00 97.94 194 VAL A O 1
ATOM 1552 N N . HIS A 1 195 ? -16.504 1.707 18.256 1.00 97.00 195 HIS A N 1
ATOM 1553 C CA . HIS A 1 195 ? -17.793 1.825 18.937 1.00 97.00 195 HIS A CA 1
ATOM 1554 C C . HIS A 1 195 ? -18.905 1.839 17.883 1.00 97.00 195 HIS A C 1
ATOM 1556 O O . HIS A 1 195 ? -18.868 2.643 16.949 1.00 97.00 195 HIS A O 1
ATOM 1562 N N . LEU A 1 196 ? -19.862 0.920 18.006 1.00 94.88 196 LEU A N 1
ATOM 1563 C CA . LEU A 1 196 ? -20.984 0.771 17.080 1.00 94.88 196 LEU A CA 1
ATOM 1564 C C . LEU A 1 196 ? -22.114 1.770 17.410 1.00 94.88 196 LEU A C 1
ATOM 1566 O O . LEU A 1 196 ? -21.894 2.793 18.053 1.00 94.88 196 LEU A O 1
ATOM 1570 N N . ASP A 1 197 ? -23.330 1.515 16.924 1.00 80.56 197 ASP A N 1
ATOM 1571 C CA . ASP A 1 197 ? -24.486 2.414 17.057 1.00 80.56 197 ASP A CA 1
ATOM 1572 C C . ASP A 1 197 ? -25.270 2.257 18.371 1.00 80.56 197 ASP A C 1
ATOM 1574 O O . ASP A 1 197 ? -26.147 3.070 18.659 1.00 80.56 197 ASP A O 1
ATOM 1578 N N . LYS A 1 198 ? -24.988 1.210 19.154 1.00 77.94 198 LYS A N 1
ATOM 1579 C CA . LYS A 1 198 ? -25.696 0.884 20.400 1.00 77.94 198 LYS A CA 1
ATOM 1580 C C . LYS A 1 198 ? -24.820 1.118 21.628 1.00 77.94 198 LYS A C 1
ATOM 1582 O O . LYS A 1 198 ? -23.590 1.040 21.561 1.00 77.94 198 LYS A O 1
ATOM 1587 N N . ASP A 1 199 ? -25.480 1.330 22.763 1.00 83.56 199 ASP A N 1
ATOM 1588 C CA . ASP A 1 199 ? -24.829 1.305 24.071 1.00 83.56 199 ASP A CA 1
ATOM 1589 C C . ASP A 1 199 ? -24.177 -0.069 24.302 1.00 83.56 199 ASP A C 1
ATOM 1591 O O . ASP A 1 199 ? -24.789 -1.103 24.037 1.00 83.56 199 ASP A O 1
ATOM 1595 N N . ASP A 1 200 ? -22.924 -0.056 24.768 1.00 93.56 200 ASP A N 1
ATOM 1596 C CA . ASP A 1 200 ? -22.096 -1.243 25.041 1.00 93.56 200 ASP A CA 1
ATOM 1597 C C . ASP A 1 200 ? -21.962 -2.238 23.864 1.00 93.56 200 ASP A C 1
ATOM 1599 O O . ASP A 1 200 ? -22.054 -3.449 24.039 1.00 93.56 200 ASP A O 1
ATOM 1603 N N . SER A 1 201 ? -21.754 -1.731 22.643 1.00 96.56 201 SER A N 1
ATOM 1604 C CA . SER A 1 201 ? -21.605 -2.556 21.437 1.00 96.56 201 SER A CA 1
ATOM 1605 C C . SER A 1 201 ? -20.378 -2.147 20.623 1.00 96.56 201 SER A C 1
ATOM 1607 O O . SER A 1 201 ? -20.295 -1.025 20.125 1.00 96.56 201 SER A O 1
ATOM 1609 N N . PHE A 1 202 ? -19.450 -3.077 20.425 1.00 98.12 202 PHE A N 1
ATOM 1610 C CA . PHE A 1 202 ? -18.140 -2.849 19.814 1.00 98.12 202 PHE A CA 1
ATOM 1611 C C . PHE A 1 202 ? -17.826 -3.876 18.731 1.00 98.12 202 PHE A C 1
ATOM 1613 O O . PHE A 1 202 ? -18.425 -4.950 18.678 1.00 98.12 202 PHE A O 1
ATOM 1620 N N . ALA A 1 203 ? -16.853 -3.561 17.884 1.00 97.75 203 ALA A N 1
ATOM 1621 C CA . ALA A 1 203 ? -16.218 -4.539 17.012 1.00 97.75 203 ALA A CA 1
ATOM 1622 C C . ALA A 1 203 ? -14.705 -4.344 17.011 1.00 97.75 203 ALA A C 1
ATOM 1624 O O . ALA A 1 203 ? -14.217 -3.222 17.144 1.00 97.75 203 ALA A O 1
ATOM 1625 N N . ILE A 1 204 ? -13.966 -5.435 16.852 1.00 97.94 204 ILE A N 1
ATOM 1626 C CA . ILE A 1 204 ? -12.518 -5.393 16.667 1.00 97.94 204 ILE A CA 1
ATOM 1627 C C . ILE A 1 204 ? -12.252 -5.303 15.164 1.00 97.94 204 ILE A C 1
ATOM 1629 O O . ILE A 1 204 ? -12.581 -6.245 14.439 1.00 97.94 204 ILE A O 1
ATOM 1633 N N . ASP A 1 205 ? -11.675 -4.193 14.698 1.00 97.56 205 ASP A N 1
ATOM 1634 C CA . ASP A 1 205 ? -11.188 -4.080 13.322 1.00 97.56 205 ASP A CA 1
ATOM 1635 C C . ASP A 1 205 ? -9.830 -4.772 13.192 1.00 97.56 205 ASP A C 1
ATOM 1637 O O . ASP A 1 205 ? -8.854 -4.399 13.846 1.00 97.56 205 ASP A O 1
ATOM 1641 N N . THR A 1 206 ? -9.765 -5.802 12.351 1.00 97.00 206 THR A N 1
ATOM 1642 C CA . THR A 1 206 ? -8.544 -6.594 12.155 1.00 97.00 206 THR A CA 1
ATOM 1643 C C . THR A 1 206 ? -7.737 -6.142 10.943 1.00 97.00 206 THR A C 1
ATOM 1645 O O . THR A 1 206 ? -6.770 -6.810 10.563 1.00 97.00 206 THR A O 1
ATOM 1648 N N . ARG A 1 207 ? -8.150 -5.057 10.279 1.00 96.69 207 ARG A N 1
ATOM 1649 C CA . ARG A 1 207 ? -7.549 -4.563 9.038 1.00 96.69 207 ARG A CA 1
ATOM 1650 C C . ARG A 1 207 ? -7.010 -3.159 9.210 1.00 96.69 207 ARG A C 1
ATOM 1652 O O . ARG A 1 207 ? -7.488 -2.377 10.025 1.00 96.69 207 ARG A O 1
ATOM 1659 N N . ASN A 1 208 ? -6.034 -2.821 8.379 1.00 97.19 208 ASN A N 1
ATOM 1660 C CA . ASN A 1 208 ? -5.587 -1.444 8.259 1.00 97.19 208 ASN A CA 1
ATOM 1661 C C . ASN A 1 208 ? -6.732 -0.568 7.717 1.00 97.19 208 ASN A C 1
ATOM 1663 O O . ASN A 1 208 ? -7.669 -1.049 7.070 1.00 97.19 208 ASN A O 1
ATOM 1667 N N . CYS A 1 209 ? -6.695 0.725 8.011 1.00 95.19 209 CYS A N 1
ATOM 1668 C CA . CYS A 1 209 ? -7.782 1.648 7.709 1.00 95.19 209 CYS A CA 1
ATOM 1669 C C . CYS A 1 209 ? -7.253 3.007 7.250 1.00 95.19 209 CYS A C 1
ATOM 1671 O O . CYS A 1 209 ? -6.105 3.386 7.488 1.00 95.19 209 CYS A O 1
ATOM 1673 N N . PHE A 1 210 ? -8.118 3.754 6.566 1.00 93.44 210 PHE A N 1
ATOM 1674 C CA . PHE A 1 210 ? -7.805 5.117 6.167 1.00 93.44 210 PHE A CA 1
ATOM 1675 C C . PHE A 1 210 ? -7.658 6.016 7.401 1.00 93.44 210 PHE A C 1
ATOM 1677 O O . PHE A 1 210 ? -8.486 5.978 8.309 1.00 93.44 210 PHE A O 1
ATOM 1684 N N . GLY A 1 211 ? -6.637 6.873 7.399 1.00 94.50 211 GLY A N 1
ATOM 1685 C CA . GLY A 1 211 ? -6.392 7.847 8.462 1.00 94.50 211 GLY A CA 1
ATOM 1686 C C . GLY A 1 211 ? -5.425 7.379 9.548 1.00 94.50 211 GLY A C 1
ATOM 1687 O O . GLY A 1 211 ? -5.019 8.210 10.358 1.00 94.50 211 GLY A O 1
ATOM 1688 N N . LEU A 1 212 ? -5.011 6.107 9.560 1.00 97.19 212 LEU A N 1
ATOM 1689 C CA . LEU A 1 212 ? -3.918 5.645 10.419 1.00 97.19 212 LEU A CA 1
ATOM 1690 C C . LEU A 1 212 ? -2.587 6.194 9.890 1.00 97.19 212 LEU A C 1
ATOM 1692 O O . LEU A 1 212 ? -2.327 6.117 8.689 1.00 97.19 212 LEU A O 1
ATOM 1696 N N . ALA A 1 213 ? -1.737 6.737 10.760 1.00 97.38 213 ALA A N 1
ATOM 1697 C CA . ALA A 1 213 ? -0.507 7.429 10.357 1.00 97.38 213 ALA A CA 1
ATOM 1698 C C . ALA A 1 213 ? 0.467 6.543 9.552 1.00 97.38 213 ALA A C 1
ATOM 1700 O O . ALA A 1 213 ? 1.145 7.027 8.651 1.00 97.38 213 ALA A O 1
ATOM 1701 N N . SER A 1 214 ? 0.499 5.242 9.835 1.00 97.38 214 SER A N 1
ATOM 1702 C CA . SER A 1 214 ? 1.317 4.239 9.140 1.00 97.38 214 SER A CA 1
ATOM 1703 C C . SER A 1 214 ? 0.598 3.558 7.969 1.00 97.38 214 SER A C 1
ATOM 1705 O O . SER A 1 214 ? 1.198 2.710 7.307 1.00 97.38 214 SER A O 1
ATOM 1707 N N . SER A 1 215 ? -0.669 3.900 7.688 1.00 96.25 215 SER A N 1
ATOM 1708 C CA . SER A 1 215 ? -1.503 3.162 6.723 1.00 96.25 215 SER A CA 1
ATOM 1709 C C . SER A 1 215 ? -0.880 3.088 5.331 1.00 96.25 215 SER A C 1
ATOM 1711 O O . SER A 1 215 ? -0.776 1.996 4.769 1.00 96.25 215 SER A O 1
ATOM 1713 N N . GLY A 1 216 ? -0.430 4.239 4.823 1.00 95.75 216 GLY A N 1
ATOM 1714 C CA . GLY A 1 216 ? 0.207 4.374 3.517 1.00 95.75 216 GLY A CA 1
ATOM 1715 C C . GLY A 1 216 ? 1.466 3.525 3.392 1.00 95.75 216 GLY A C 1
ATOM 1716 O O . GLY A 1 216 ? 1.617 2.825 2.402 1.00 95.75 216 GLY A O 1
ATOM 1717 N N . GLY A 1 217 ? 2.322 3.511 4.414 1.00 96.44 217 GLY A N 1
ATOM 1718 C CA . GLY A 1 217 ? 3.558 2.728 4.399 1.00 96.44 217 GLY A CA 1
ATOM 1719 C C . GLY A 1 217 ? 3.352 1.224 4.605 1.00 96.44 217 GLY A C 1
ATOM 1720 O O . GLY A 1 217 ? 4.012 0.421 3.949 1.00 96.44 217 GLY A O 1
ATOM 1721 N N . CYS A 1 218 ? 2.375 0.821 5.429 1.00 97.19 218 CYS A N 1
ATOM 1722 C CA . CYS A 1 218 ? 1.985 -0.591 5.562 1.00 97.19 218 CYS A CA 1
ATOM 1723 C C . CYS A 1 218 ? 1.487 -1.171 4.231 1.00 97.19 218 CYS A C 1
ATOM 1725 O O . CYS A 1 218 ? 1.749 -2.329 3.926 1.00 97.19 218 CYS A O 1
ATOM 1727 N N . TYR A 1 219 ? 0.775 -0.374 3.430 1.00 97.50 219 TYR A N 1
ATOM 1728 C CA . TYR A 1 219 ? 0.437 -0.761 2.060 1.00 97.50 219 TYR A CA 1
ATOM 1729 C C . TYR A 1 219 ? 1.636 -0.644 1.119 1.00 97.50 219 TYR A C 1
ATOM 1731 O O . TYR A 1 219 ? 1.876 -1.510 0.279 1.00 97.50 219 TYR A O 1
ATOM 1739 N N . GLY A 1 220 ? 2.394 0.436 1.286 1.00 97.25 220 GLY A N 1
ATOM 1740 C CA . GLY A 1 220 ? 3.512 0.820 0.447 1.00 97.25 220 GLY A CA 1
ATOM 1741 C C . GLY A 1 220 ? 4.544 -0.284 0.301 1.00 97.25 220 GLY A C 1
ATOM 1742 O O . GLY A 1 220 ? 4.980 -0.514 -0.815 1.00 97.25 220 GLY A O 1
ATOM 1743 N N . ILE A 1 221 ? 4.854 -1.038 1.361 1.00 97.31 221 ILE A N 1
ATOM 1744 C CA . ILE A 1 221 ? 5.788 -2.174 1.277 1.00 97.31 221 ILE A CA 1
ATOM 1745 C C . ILE A 1 221 ? 5.269 -3.329 0.403 1.00 97.31 221 ILE A C 1
ATOM 1747 O O . ILE A 1 221 ? 6.047 -3.919 -0.344 1.00 97.31 221 ILE A O 1
ATOM 1751 N N . ILE A 1 222 ? 3.966 -3.637 0.444 1.00 97.94 222 ILE A N 1
ATOM 1752 C CA . ILE A 1 222 ? 3.353 -4.649 -0.437 1.00 97.94 222 ILE A CA 1
ATOM 1753 C C . ILE A 1 222 ? 3.449 -4.170 -1.883 1.00 97.94 222 ILE A C 1
ATOM 1755 O O . ILE A 1 222 ? 3.851 -4.910 -2.776 1.00 97.94 222 ILE A O 1
ATOM 1759 N N . SER A 1 223 ? 3.089 -2.910 -2.102 1.00 97.62 223 SER A N 1
ATOM 1760 C CA . SER A 1 223 ? 3.069 -2.305 -3.423 1.00 97.62 223 SER A CA 1
ATOM 1761 C C . SER A 1 223 ? 4.484 -2.123 -4.004 1.00 97.62 223 SER A C 1
ATOM 1763 O O . SER A 1 223 ? 4.694 -2.378 -5.186 1.00 97.62 223 SER A O 1
ATOM 1765 N N . ASP A 1 224 ? 5.480 -1.769 -3.184 1.00 98.19 224 ASP A N 1
ATOM 1766 C CA . ASP A 1 224 ? 6.902 -1.695 -3.554 1.00 98.19 224 ASP A CA 1
ATOM 1767 C C . ASP A 1 224 ? 7.419 -3.068 -3.984 1.00 98.19 224 ASP A C 1
ATOM 1769 O O . ASP A 1 224 ? 7.965 -3.208 -5.078 1.00 98.19 224 ASP A O 1
ATOM 1773 N N . ALA A 1 225 ? 7.200 -4.091 -3.154 1.00 98.31 225 ALA A N 1
ATOM 1774 C CA . ALA A 1 225 ? 7.640 -5.449 -3.442 1.00 98.31 225 ALA A CA 1
ATOM 1775 C C . ALA A 1 225 ? 6.939 -6.031 -4.678 1.00 98.31 225 ALA A C 1
ATOM 1777 O O . ALA A 1 225 ? 7.578 -6.681 -5.502 1.00 98.31 225 ALA A O 1
ATOM 1778 N N . GLY A 1 226 ? 5.639 -5.763 -4.841 1.00 98.12 226 GLY A N 1
ATOM 1779 C CA . GLY A 1 226 ? 4.879 -6.155 -6.026 1.00 98.12 226 GLY A CA 1
ATOM 1780 C C . GLY A 1 226 ? 5.411 -5.485 -7.290 1.00 98.12 226 GLY A C 1
ATOM 1781 O O . GLY A 1 226 ? 5.642 -6.160 -8.291 1.00 98.12 226 GLY A O 1
ATOM 1782 N N . ALA A 1 227 ? 5.682 -4.179 -7.237 1.00 98.25 227 ALA A N 1
ATOM 1783 C CA . ALA A 1 227 ? 6.278 -3.454 -8.354 1.00 98.25 227 ALA A CA 1
ATOM 1784 C C . ALA A 1 227 ? 7.695 -3.949 -8.676 1.00 98.25 227 ALA A C 1
ATOM 1786 O O . ALA A 1 227 ? 8.043 -4.082 -9.848 1.00 98.25 227 ALA A O 1
ATOM 1787 N N . GLN A 1 228 ? 8.508 -4.269 -7.665 1.00 98.06 228 GLN A N 1
ATOM 1788 C CA . GLN A 1 228 ? 9.839 -4.826 -7.891 1.00 98.06 228 GLN A CA 1
ATOM 1789 C C . GLN A 1 228 ? 9.773 -6.227 -8.511 1.00 98.06 228 GLN A C 1
ATOM 1791 O O . GLN A 1 228 ? 10.480 -6.476 -9.479 1.00 98.06 228 GLN A O 1
ATOM 1796 N N . LEU A 1 229 ? 8.874 -7.106 -8.059 1.00 98.50 229 LEU A N 1
ATOM 1797 C CA . LEU A 1 229 ? 8.650 -8.406 -8.705 1.00 98.50 229 LEU A CA 1
ATOM 1798 C C . LEU A 1 229 ? 8.202 -8.258 -10.164 1.00 98.50 229 LEU A C 1
ATOM 1800 O O . LEU A 1 229 ? 8.731 -8.940 -11.034 1.00 98.50 229 LEU A O 1
ATOM 1804 N N . MET A 1 230 ? 7.282 -7.337 -10.462 1.00 98.12 230 MET A N 1
ATOM 1805 C CA . MET A 1 230 ? 6.884 -7.047 -11.848 1.00 98.12 230 MET A CA 1
ATOM 1806 C C . MET A 1 230 ? 8.102 -6.662 -12.702 1.00 98.12 230 MET A C 1
ATOM 1808 O O . MET A 1 230 ? 8.296 -7.209 -13.789 1.00 98.12 230 MET A O 1
ATOM 1812 N N . ARG A 1 231 ? 8.970 -5.788 -12.180 1.00 97.69 231 ARG A N 1
ATOM 1813 C CA . ARG A 1 231 ? 10.208 -5.369 -12.852 1.00 97.69 231 ARG A CA 1
ATOM 1814 C C . ARG A 1 231 ? 11.180 -6.531 -13.063 1.00 97.69 231 ARG A C 1
ATOM 1816 O O . ARG A 1 231 ? 11.699 -6.660 -14.164 1.00 97.69 231 ARG A O 1
ATOM 1823 N N . GLU A 1 232 ? 11.375 -7.408 -12.076 1.00 97.06 232 GLU A N 1
ATOM 1824 C CA . GLU A 1 232 ? 12.226 -8.610 -12.199 1.00 97.06 232 GLU A CA 1
ATOM 1825 C C . GLU A 1 232 ? 11.693 -9.613 -13.238 1.00 97.06 232 GLU A C 1
ATOM 1827 O O . GLU A 1 232 ? 12.456 -10.316 -13.902 1.00 97.06 232 GLU A O 1
ATOM 1832 N N . TRP A 1 233 ? 10.375 -9.638 -13.456 1.00 95.62 233 TRP A N 1
ATOM 1833 C CA . TRP A 1 233 ? 9.751 -10.386 -14.552 1.00 95.62 233 TRP A CA 1
ATOM 1834 C C . TRP A 1 233 ? 9.829 -9.659 -15.905 1.00 95.62 233 TRP A C 1
ATOM 1836 O O . TRP A 1 233 ? 9.393 -10.191 -16.929 1.00 95.62 233 TRP A O 1
ATOM 1846 N N . GLY A 1 234 ? 10.437 -8.474 -15.947 1.00 96.31 234 GLY A N 1
ATOM 1847 C CA . GLY A 1 234 ? 10.609 -7.649 -17.139 1.00 96.31 234 GLY A CA 1
ATOM 1848 C C . GLY A 1 234 ? 9.366 -6.855 -17.542 1.00 96.31 234 GLY A C 1
ATOM 1849 O O . GLY A 1 234 ? 9.302 -6.376 -18.679 1.00 96.31 234 GLY A O 1
ATOM 1850 N N . ILE A 1 235 ? 8.390 -6.718 -16.637 1.00 97.19 235 ILE A N 1
ATOM 1851 C CA . ILE A 1 235 ? 7.167 -5.928 -16.818 1.00 97.19 235 ILE A CA 1
ATOM 1852 C C . ILE A 1 235 ? 7.453 -4.490 -16.373 1.00 97.19 235 ILE A C 1
ATOM 1854 O O . ILE A 1 235 ? 7.617 -4.194 -15.190 1.00 97.19 235 ILE A O 1
ATOM 1858 N N . GLY A 1 236 ? 7.498 -3.581 -17.344 1.00 95.88 236 GLY A N 1
ATOM 1859 C CA . GLY A 1 236 ? 7.694 -2.153 -17.123 1.00 95.88 236 GLY A CA 1
ATOM 1860 C C . GLY A 1 236 ? 8.006 -1.392 -18.422 1.00 95.88 236 GLY A C 1
ATOM 1861 O O . GLY A 1 236 ? 8.067 -2.015 -19.492 1.00 95.88 236 GLY A O 1
ATOM 1862 N N . PRO A 1 237 ? 8.240 -0.066 -18.355 1.00 97.50 237 PRO A N 1
ATOM 1863 C CA . PRO A 1 237 ? 8.350 0.752 -17.137 1.00 97.50 237 PRO A CA 1
ATOM 1864 C C . PRO A 1 237 ? 7.072 0.793 -16.283 1.00 97.50 237 PRO A C 1
ATOM 1866 O O . PRO A 1 237 ? 5.965 0.721 -16.816 1.00 97.50 237 PRO A O 1
ATOM 1869 N N . LEU A 1 238 ? 7.237 0.883 -14.961 1.00 97.38 238 LEU A N 1
ATOM 1870 C CA . LEU A 1 238 ? 6.162 0.817 -13.964 1.00 97.38 238 LEU A CA 1
ATOM 1871 C C . LEU A 1 238 ? 6.416 1.843 -12.860 1.00 97.38 238 LEU A C 1
ATOM 1873 O O . LEU A 1 238 ? 7.521 1.899 -12.318 1.00 97.38 238 LEU A O 1
ATOM 1877 N N . SER A 1 239 ? 5.378 2.587 -12.494 1.00 97.56 239 SER A N 1
ATOM 1878 C CA . SER A 1 239 ? 5.364 3.514 -11.362 1.00 97.56 239 SER A CA 1
ATOM 1879 C C . SER A 1 239 ? 4.018 3.446 -10.639 1.00 97.56 239 SER A C 1
ATOM 1881 O O . SER A 1 239 ? 3.058 2.878 -11.160 1.00 97.56 239 SER A O 1
ATOM 1883 N N . LYS A 1 240 ? 3.929 3.979 -9.422 1.00 96.06 240 LYS A N 1
ATOM 1884 C CA . LYS A 1 240 ? 2.722 3.845 -8.596 1.00 96.06 240 LYS A CA 1
ATOM 1885 C C . LYS A 1 240 ? 2.492 5.008 -7.645 1.00 96.06 240 LYS A C 1
ATOM 1887 O O . LYS A 1 240 ? 3.426 5.524 -7.039 1.00 96.06 240 LYS A O 1
ATOM 1892 N N . TRP A 1 241 ? 1.239 5.372 -7.439 1.00 95.25 241 TRP A N 1
ATOM 1893 C CA . TRP A 1 241 ? 0.824 6.366 -6.460 1.00 95.25 241 TRP A CA 1
ATOM 1894 C C . TRP A 1 241 ? -0.259 5.776 -5.566 1.00 95.25 241 TRP A C 1
ATOM 1896 O O . TRP A 1 241 ? -1.413 5.670 -5.963 1.00 95.25 241 TRP A O 1
ATOM 1906 N N . VAL A 1 242 ? 0.115 5.399 -4.342 1.00 92.00 242 VAL A N 1
ATOM 1907 C CA . VAL A 1 242 ? -0.773 4.651 -3.442 1.00 92.00 242 VAL A CA 1
ATOM 1908 C C . VAL A 1 242 ? -1.318 3.420 -4.178 1.00 92.00 242 VAL A C 1
ATOM 1910 O O . VAL A 1 242 ? -0.521 2.568 -4.568 1.00 92.00 242 VAL A O 1
ATOM 1913 N N . ASP A 1 243 ? -2.631 3.321 -4.360 1.00 94.50 243 ASP A N 1
ATOM 1914 C CA . ASP A 1 243 ? -3.363 2.223 -4.984 1.00 94.50 243 ASP A CA 1
ATOM 1915 C C . ASP A 1 243 ? -3.374 2.274 -6.518 1.00 94.50 243 ASP A C 1
ATOM 1917 O O . ASP A 1 243 ? -3.599 1.236 -7.147 1.00 94.50 243 ASP A O 1
ATOM 1921 N N . ASP A 1 244 ? -3.054 3.421 -7.122 1.00 95.94 244 ASP A N 1
ATOM 1922 C CA . ASP A 1 244 ? -2.941 3.589 -8.571 1.00 95.94 244 ASP A CA 1
ATOM 1923 C C . ASP A 1 244 ? -1.575 3.100 -9.080 1.00 95.94 244 ASP A C 1
ATOM 1925 O O . ASP A 1 244 ? -0.522 3.596 -8.677 1.00 95.94 244 ASP A O 1
ATOM 1929 N N . HIS A 1 245 ? -1.574 2.152 -10.012 1.00 97.81 245 HIS A N 1
ATOM 1930 C CA . HIS A 1 245 ? -0.379 1.607 -10.652 1.00 97.81 245 HIS A CA 1
ATOM 1931 C C . HIS A 1 245 ? -0.377 1.967 -12.137 1.00 97.81 245 HIS A C 1
ATOM 1933 O O . HIS A 1 245 ? -1.276 1.582 -12.885 1.00 97.81 245 HIS A O 1
ATOM 1939 N N . PHE A 1 246 ? 0.651 2.698 -12.556 1.00 97.94 246 PHE A N 1
ATOM 1940 C CA . PHE A 1 246 ? 0.889 3.124 -13.928 1.00 97.94 246 PHE A CA 1
ATOM 1941 C C . PHE A 1 246 ? 1.865 2.168 -14.615 1.00 97.94 246 PHE A C 1
ATOM 1943 O O . PHE A 1 246 ? 3.014 2.026 -14.197 1.00 97.94 246 PHE A O 1
ATOM 1950 N N . TYR A 1 247 ? 1.425 1.564 -15.711 1.00 98.25 247 TYR A N 1
ATOM 1951 C CA . TYR A 1 247 ? 2.216 0.662 -16.539 1.00 98.25 247 TYR A CA 1
ATOM 1952 C C . TYR A 1 247 ? 2.418 1.281 -17.916 1.00 98.25 247 TYR A C 1
ATOM 1954 O O . TYR A 1 247 ? 1.457 1.723 -18.539 1.00 98.25 247 TYR A O 1
ATOM 1962 N N . ALA A 1 248 ? 3.642 1.258 -18.435 1.00 98.06 248 ALA A N 1
ATOM 1963 C CA . ALA A 1 248 ? 3.934 1.616 -19.819 1.00 98.06 248 ALA A CA 1
ATOM 1964 C C . ALA A 1 248 ? 4.516 0.419 -20.566 1.00 98.06 248 ALA A C 1
ATOM 1966 O O . ALA A 1 248 ? 5.434 -0.236 -20.070 1.00 98.06 248 ALA A O 1
ATOM 1967 N N . ARG A 1 249 ? 4.014 0.144 -21.771 1.00 97.56 249 ARG A N 1
ATOM 1968 C CA . ARG A 1 249 ? 4.586 -0.851 -22.687 1.00 97.56 249 ARG A CA 1
ATOM 1969 C C . ARG A 1 249 ? 5.208 -0.172 -23.894 1.00 97.56 249 ARG A C 1
ATOM 1971 O O . ARG A 1 249 ? 4.696 0.827 -24.397 1.00 97.56 249 ARG A O 1
ATOM 1978 N N . ILE A 1 250 ? 6.304 -0.742 -24.378 1.00 98.06 250 ILE A N 1
ATOM 1979 C CA . ILE A 1 250 ? 7.098 -0.191 -25.477 1.00 98.06 250 ILE A CA 1
ATOM 1980 C C . ILE A 1 250 ? 7.083 -1.130 -26.678 1.00 98.06 250 ILE A C 1
ATOM 1982 O O . ILE A 1 250 ? 6.993 -2.352 -26.535 1.00 98.06 250 ILE A O 1
ATOM 1986 N N . LEU A 1 251 ? 7.225 -0.569 -27.879 1.00 97.31 251 LEU A N 1
ATOM 1987 C CA . LEU A 1 251 ? 7.424 -1.377 -29.080 1.00 97.31 251 LEU A CA 1
ATOM 1988 C C . LEU A 1 251 ? 8.744 -2.150 -28.972 1.00 97.31 251 LEU A C 1
ATOM 1990 O O . LEU A 1 251 ? 9.792 -1.574 -28.672 1.00 97.31 251 LEU A O 1
ATOM 1994 N N . ARG A 1 252 ? 8.723 -3.441 -29.312 1.00 96.31 252 ARG A N 1
ATOM 1995 C CA . ARG A 1 252 ? 9.870 -4.364 -29.201 1.00 96.31 252 ARG A CA 1
ATOM 1996 C C . ARG A 1 252 ? 11.117 -3.881 -29.934 1.00 96.31 252 ARG A C 1
ATOM 1998 O O . ARG A 1 252 ? 12.230 -4.128 -29.482 1.00 96.31 252 ARG A O 1
ATOM 2005 N N . LYS A 1 253 ? 10.947 -3.128 -31.025 1.00 96.81 253 LYS A N 1
ATOM 2006 C CA . LYS A 1 253 ? 12.056 -2.506 -31.770 1.00 96.81 253 LYS A CA 1
ATOM 2007 C C . LYS A 1 253 ? 12.902 -1.539 -30.926 1.00 96.81 253 LYS A C 1
ATOM 2009 O O . LYS A 1 253 ? 14.039 -1.271 -31.292 1.00 96.81 253 LYS A O 1
ATOM 2014 N N . TYR A 1 254 ? 12.360 -1.013 -29.824 1.00 98.19 254 TYR A N 1
ATOM 2015 C CA . TYR A 1 254 ? 13.069 -0.128 -28.897 1.00 98.19 254 TYR A CA 1
ATOM 2016 C C . TYR A 1 254 ? 13.608 -0.845 -27.657 1.00 98.19 254 TYR A C 1
ATOM 2018 O O . TYR A 1 254 ? 14.340 -0.222 -26.895 1.00 98.19 254 TYR A O 1
ATOM 2026 N N . LEU A 1 255 ? 13.294 -2.131 -27.458 1.00 97.56 255 LEU A N 1
ATOM 2027 C CA . LEU A 1 255 ? 13.581 -2.851 -26.215 1.00 97.56 255 LEU A CA 1
ATOM 2028 C C . LEU A 1 255 ? 15.066 -2.821 -25.840 1.00 97.56 255 LEU A C 1
ATOM 2030 O O . LEU A 1 255 ? 15.406 -2.477 -24.713 1.00 97.56 255 LEU A O 1
ATOM 2034 N N . GLN A 1 256 ? 15.951 -3.109 -26.800 1.00 98.00 256 GLN A N 1
ATOM 2035 C CA . GLN A 1 256 ? 17.396 -3.059 -26.573 1.00 98.00 256 GLN A CA 1
ATOM 2036 C C . GLN A 1 256 ? 17.845 -1.660 -26.128 1.00 98.00 256 GLN A C 1
ATOM 2038 O O . GLN A 1 256 ? 18.496 -1.524 -25.097 1.00 98.00 256 GLN A O 1
ATOM 2043 N N . LYS A 1 257 ? 17.449 -0.619 -26.871 1.00 98.06 257 LYS A N 1
ATOM 2044 C CA . LYS A 1 257 ? 17.828 0.768 -26.578 1.00 98.06 257 LYS A CA 1
ATOM 2045 C C . LYS A 1 257 ? 17.316 1.224 -25.209 1.00 98.06 257 LYS A C 1
ATOM 2047 O O . LYS A 1 257 ? 18.036 1.897 -24.482 1.00 98.06 257 LYS A O 1
ATOM 2052 N N . VAL A 1 258 ? 16.079 0.874 -24.856 1.00 98.19 258 VAL A N 1
ATOM 2053 C CA . VAL A 1 258 ? 15.509 1.220 -23.546 1.00 98.19 258 VAL A CA 1
ATOM 2054 C C . VAL A 1 258 ? 16.269 0.504 -22.430 1.00 98.19 258 VAL A C 1
ATOM 2056 O O . VAL A 1 258 ? 16.592 1.131 -21.430 1.00 98.19 258 VAL A O 1
ATOM 2059 N N . ASN A 1 259 ? 16.637 -0.767 -22.605 1.00 98.44 259 ASN A N 1
ATOM 2060 C CA . ASN A 1 259 ? 17.444 -1.483 -21.613 1.00 98.44 259 ASN A CA 1
ATOM 2061 C C . ASN A 1 259 ? 18.856 -0.894 -21.453 1.00 98.44 259 ASN A C 1
ATOM 2063 O O . ASN A 1 259 ? 19.342 -0.802 -20.328 1.00 98.44 259 ASN A O 1
ATOM 2067 N N . GLU A 1 260 ? 19.488 -0.429 -22.535 1.00 98.25 260 GLU A N 1
ATOM 2068 C CA . GLU A 1 260 ? 20.755 0.320 -22.466 1.00 98.25 260 GLU A CA 1
ATOM 2069 C C . GLU A 1 260 ? 20.590 1.615 -21.643 1.00 98.25 260 GLU A C 1
ATOM 2071 O O . GLU A 1 260 ? 21.378 1.880 -20.737 1.00 98.25 260 GLU A O 1
ATOM 2076 N N . GLN A 1 261 ? 19.516 2.379 -21.876 1.00 97.12 261 GLN A N 1
ATOM 2077 C CA . GLN A 1 261 ? 19.210 3.596 -21.109 1.00 97.12 261 GLN A CA 1
ATOM 2078 C C . GLN A 1 261 ? 18.906 3.318 -19.630 1.00 97.12 261 GLN A C 1
ATOM 2080 O O . GLN A 1 261 ? 19.319 4.089 -18.758 1.00 97.12 261 GLN A O 1
ATOM 2085 N N . ARG A 1 262 ? 18.188 2.228 -19.328 1.00 97.44 262 ARG A N 1
ATOM 2086 C CA . ARG A 1 262 ? 17.910 1.798 -17.949 1.00 97.44 262 ARG A CA 1
ATOM 2087 C C . ARG A 1 262 ? 19.207 1.465 -17.218 1.00 97.44 262 ARG A C 1
ATOM 2089 O O . ARG A 1 262 ? 19.431 1.997 -16.137 1.00 97.44 262 ARG A O 1
ATOM 2096 N N . TRP A 1 263 ? 20.103 0.708 -17.852 1.00 97.88 263 TRP A N 1
ATOM 2097 C CA . TRP A 1 263 ? 21.423 0.398 -17.299 1.00 97.88 263 TRP A CA 1
ATOM 2098 C C . TRP A 1 263 ? 22.252 1.656 -17.003 1.00 97.88 263 TRP A C 1
ATOM 2100 O O . TRP A 1 263 ? 22.792 1.808 -15.908 1.00 97.88 263 TRP A O 1
ATOM 2110 N N . GLU A 1 264 ? 22.317 2.602 -17.944 1.00 97.44 264 GLU A N 1
ATOM 2111 C CA . GLU A 1 264 ? 22.996 3.884 -17.716 1.00 97.44 264 GLU A CA 1
ATOM 2112 C C . GLU A 1 264 ? 22.373 4.669 -16.556 1.00 97.44 264 GLU A C 1
ATOM 2114 O O . GLU A 1 264 ? 23.084 5.327 -15.796 1.00 97.44 264 GLU A O 1
ATOM 2119 N N . THR A 1 265 ? 21.049 4.611 -16.413 1.00 97.50 265 THR A N 1
ATOM 2120 C CA . THR A 1 265 ? 20.320 5.277 -15.327 1.00 97.50 265 THR A CA 1
ATOM 2121 C C . THR A 1 265 ? 20.614 4.626 -13.980 1.00 97.50 265 THR A C 1
ATOM 2123 O O . THR A 1 265 ? 20.905 5.348 -13.029 1.00 97.50 265 THR A O 1
ATOM 2126 N N . ALA A 1 266 ? 20.660 3.295 -13.909 1.00 97.81 266 ALA A N 1
ATOM 2127 C CA . ALA A 1 266 ? 21.053 2.564 -12.706 1.00 97.81 266 ALA A CA 1
ATOM 2128 C C . ALA A 1 266 ? 22.471 2.948 -12.243 1.00 97.81 266 ALA A C 1
ATOM 2130 O O . ALA A 1 266 ? 22.674 3.277 -11.074 1.00 97.81 266 ALA A O 1
ATOM 2131 N N . LEU A 1 267 ? 23.434 3.032 -13.172 1.00 97.31 267 LEU A N 1
ATOM 2132 C CA . LEU A 1 267 ? 24.793 3.505 -12.868 1.00 97.31 267 LEU A CA 1
ATOM 2133 C C . LEU A 1 267 ? 24.813 4.956 -12.364 1.00 97.31 267 LEU A C 1
ATOM 2135 O O . LEU A 1 267 ? 25.570 5.289 -11.450 1.00 97.31 267 LEU A O 1
ATOM 2139 N N . ARG A 1 268 ? 23.985 5.841 -12.943 1.00 96.56 268 ARG A N 1
ATOM 2140 C CA . ARG A 1 268 ? 23.849 7.227 -12.458 1.00 96.56 268 ARG A CA 1
ATOM 2141 C C . ARG A 1 268 ? 23.257 7.275 -11.053 1.00 96.56 268 ARG A C 1
ATOM 2143 O O . ARG A 1 268 ? 23.736 8.074 -10.250 1.00 96.56 268 ARG A O 1
ATOM 2150 N N . ILE A 1 269 ? 22.250 6.453 -10.762 1.00 97.81 269 ILE A N 1
ATOM 2151 C CA . ILE A 1 269 ? 21.624 6.358 -9.439 1.00 97.81 269 ILE A CA 1
ATOM 2152 C C . ILE A 1 269 ? 22.650 5.907 -8.399 1.00 97.81 269 ILE A C 1
ATOM 2154 O O . ILE A 1 269 ? 22.825 6.571 -7.376 1.00 97.81 269 ILE A O 1
ATOM 2158 N N . GLU A 1 270 ? 23.395 4.838 -8.685 1.00 96.69 270 GLU A N 1
ATOM 2159 C CA . GLU A 1 270 ? 24.457 4.340 -7.805 1.00 96.69 270 GLU A CA 1
ATOM 2160 C C . GLU A 1 270 ? 25.519 5.420 -7.537 1.00 96.69 270 GLU A C 1
ATOM 2162 O O . GLU A 1 270 ? 25.851 5.703 -6.384 1.00 96.69 270 GLU A O 1
ATOM 2167 N N . ALA A 1 271 ? 25.978 6.115 -8.584 1.00 96.19 271 ALA A N 1
ATOM 2168 C CA . ALA A 1 271 ? 26.954 7.199 -8.462 1.00 96.19 271 ALA A CA 1
ATOM 2169 C C . ALA A 1 271 ? 26.449 8.411 -7.651 1.00 96.19 271 ALA A C 1
ATOM 2171 O O . ALA A 1 271 ? 27.260 9.186 -7.142 1.00 96.19 271 ALA A O 1
ATOM 2172 N N . ASN A 1 272 ? 25.130 8.584 -7.515 1.00 95.50 272 ASN A N 1
ATOM 2173 C CA . ASN A 1 272 ? 24.500 9.670 -6.756 1.00 95.50 272 ASN A CA 1
ATOM 2174 C C . ASN A 1 272 ? 24.012 9.243 -5.359 1.00 95.50 272 ASN A C 1
ATOM 2176 O O . ASN A 1 272 ? 23.281 9.996 -4.711 1.00 95.50 272 ASN A O 1
ATOM 2180 N N . GLY A 1 273 ? 24.463 8.085 -4.865 1.00 93.81 273 GLY A N 1
ATOM 2181 C CA . GLY A 1 273 ? 24.190 7.610 -3.505 1.00 93.81 273 GLY A CA 1
ATOM 2182 C C . GLY A 1 273 ? 23.033 6.617 -3.394 1.00 93.81 273 GLY A C 1
ATOM 2183 O O . GLY A 1 273 ? 22.699 6.219 -2.282 1.00 93.81 273 GLY A O 1
ATOM 2184 N N . GLY A 1 274 ? 22.451 6.187 -4.517 1.00 94.19 274 GLY A N 1
ATOM 2185 C CA . GLY A 1 274 ? 21.421 5.155 -4.550 1.00 94.19 274 GLY A CA 1
ATOM 2186 C C . GLY A 1 274 ? 20.077 5.616 -3.984 1.00 94.19 274 GLY A C 1
ATOM 2187 O O . GLY A 1 274 ? 19.565 6.683 -4.331 1.00 94.19 274 GLY A O 1
ATOM 2188 N N . GLN A 1 275 ? 19.486 4.763 -3.147 1.00 95.75 275 GLN A N 1
ATOM 2189 C CA . GLN A 1 275 ? 18.209 5.018 -2.489 1.00 95.75 275 GLN A CA 1
ATOM 2190 C C . GLN A 1 275 ? 18.365 6.047 -1.365 1.00 95.75 275 GLN A C 1
ATOM 2192 O O . GLN A 1 275 ? 19.245 5.935 -0.512 1.00 95.75 275 GLN A O 1
ATOM 2197 N N . LEU A 1 276 ? 17.461 7.017 -1.335 1.00 96.50 276 LEU A N 1
ATOM 2198 C CA . LEU A 1 276 ? 17.346 8.047 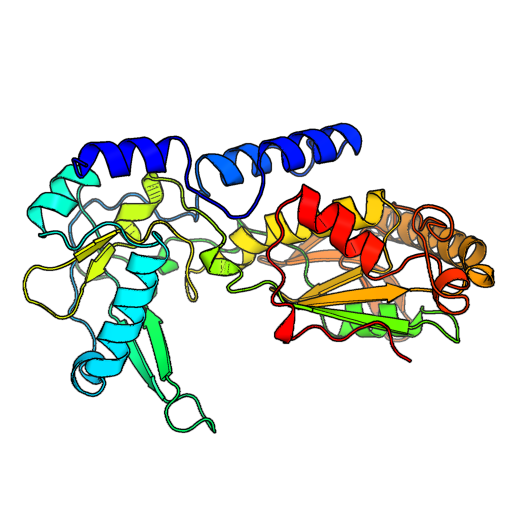-0.315 1.00 96.50 276 LEU A CA 1
ATOM 2199 C C . LEU A 1 276 ? 15.970 7.972 0.350 1.00 96.50 276 LEU A C 1
ATOM 2201 O O . LEU A 1 276 ? 15.017 7.424 -0.207 1.00 96.50 276 LEU A O 1
ATOM 2205 N N . GLN A 1 277 ? 15.873 8.557 1.541 1.00 96.06 277 GLN A N 1
ATOM 2206 C CA . GLN A 1 277 ? 14.631 8.662 2.297 1.00 96.06 277 GLN A CA 1
ATOM 2207 C C . GLN A 1 277 ? 14.401 10.114 2.726 1.00 96.06 277 GLN A C 1
ATOM 2209 O O . GLN A 1 277 ? 15.293 10.731 3.309 1.00 96.06 277 GLN A O 1
ATOM 2214 N N . ASP A 1 278 ? 13.201 10.635 2.469 1.00 93.75 278 ASP A N 1
ATOM 2215 C CA . ASP A 1 278 ? 12.698 11.884 3.051 1.00 93.75 278 ASP A CA 1
ATOM 2216 C C . ASP A 1 278 ? 11.349 11.622 3.731 1.00 93.75 278 ASP A C 1
ATOM 2218 O O . ASP A 1 278 ? 10.360 11.254 3.090 1.00 93.75 278 ASP A O 1
ATOM 2222 N N . GLY A 1 279 ? 11.321 11.731 5.060 1.00 93.81 279 GLY A N 1
ATOM 2223 C CA . GLY A 1 279 ? 10.183 11.297 5.867 1.00 93.81 279 GLY A CA 1
ATOM 2224 C C . GLY A 1 279 ? 9.81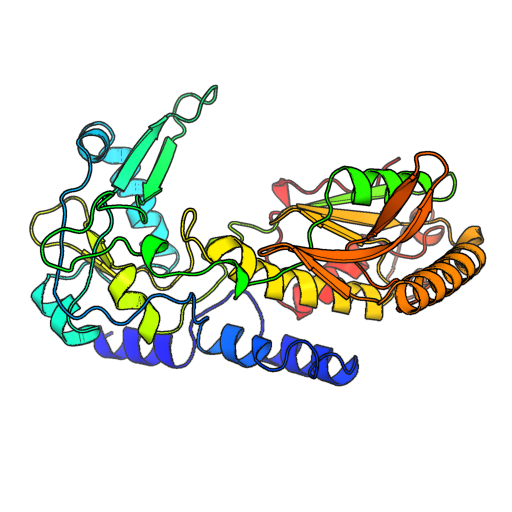4 9.827 5.611 1.00 93.81 279 GLY A C 1
ATOM 2225 O O . GLY A 1 279 ? 10.655 8.938 5.729 1.00 93.81 279 GLY A O 1
ATOM 2226 N N . GLY A 1 280 ? 8.557 9.563 5.247 1.00 93.50 280 GLY A N 1
ATOM 2227 C CA . GLY A 1 280 ? 8.065 8.232 4.860 1.00 93.50 280 GLY A CA 1
ATOM 2228 C C . GLY A 1 280 ? 8.227 7.885 3.370 1.00 93.50 280 GLY A C 1
ATOM 2229 O O . GLY A 1 280 ? 7.649 6.897 2.922 1.00 93.50 280 GLY A O 1
ATOM 2230 N N . CYS A 1 281 ? 8.947 8.690 2.583 1.00 95.62 281 CYS A N 1
ATOM 2231 C CA . CYS A 1 281 ? 9.113 8.489 1.142 1.00 95.62 281 CYS A CA 1
ATOM 2232 C C . CYS A 1 281 ? 10.519 7.977 0.808 1.00 95.62 281 CYS A C 1
ATOM 2234 O O . CYS A 1 281 ? 11.511 8.618 1.160 1.00 95.62 281 CYS A O 1
ATOM 2236 N N . LEU A 1 282 ? 10.597 6.854 0.093 1.00 97.19 282 LEU A N 1
ATOM 2237 C CA . LEU A 1 282 ? 11.811 6.343 -0.542 1.00 97.19 282 LEU A CA 1
ATOM 2238 C C . LEU A 1 282 ? 11.864 6.807 -1.995 1.00 97.19 282 LEU A C 1
ATOM 2240 O O . LEU A 1 282 ? 10.865 6.748 -2.710 1.00 97.19 282 LEU A O 1
ATOM 2244 N N . TRP A 1 283 ? 13.041 7.218 -2.446 1.00 97.38 283 TRP A N 1
ATOM 2245 C CA . TRP A 1 283 ? 13.263 7.650 -3.823 1.00 97.38 283 TRP A CA 1
ATOM 2246 C C . TRP A 1 283 ? 14.722 7.448 -4.225 1.00 97.38 283 TRP A C 1
ATOM 2248 O O . TRP A 1 283 ? 15.591 7.235 -3.382 1.00 97.38 283 TRP A O 1
ATOM 2258 N N . PHE A 1 284 ? 14.999 7.506 -5.521 1.00 97.81 284 PHE A N 1
ATOM 2259 C CA . PHE A 1 284 ? 16.332 7.308 -6.078 1.00 97.81 284 PHE A CA 1
ATOM 2260 C C . PHE A 1 284 ? 16.774 8.564 -6.811 1.00 97.81 284 PHE A C 1
ATOM 2262 O O . PHE A 1 284 ? 16.030 9.136 -7.612 1.00 97.81 284 PHE A O 1
ATOM 2269 N N . LYS A 1 285 ? 17.997 8.998 -6.520 1.00 96.75 285 LYS A N 1
ATOM 2270 C CA . LYS A 1 285 ? 18.554 10.240 -7.046 1.00 96.75 285 LYS A CA 1
ATOM 2271 C C . LYS A 1 285 ? 19.375 9.967 -8.297 1.00 96.75 285 LYS A C 1
ATOM 2273 O O . LYS A 1 285 ? 20.369 9.258 -8.223 1.00 96.75 285 LYS A O 1
ATOM 2278 N N . GLY A 1 286 ? 19.000 10.559 -9.425 1.00 95.75 286 GLY A N 1
ATOM 2279 C CA . GLY A 1 286 ? 19.758 10.466 -10.672 1.00 95.75 286 GLY A CA 1
ATOM 2280 C C . GLY A 1 286 ? 20.667 11.661 -10.952 1.00 95.75 286 GLY A C 1
ATOM 2281 O O . GLY A 1 2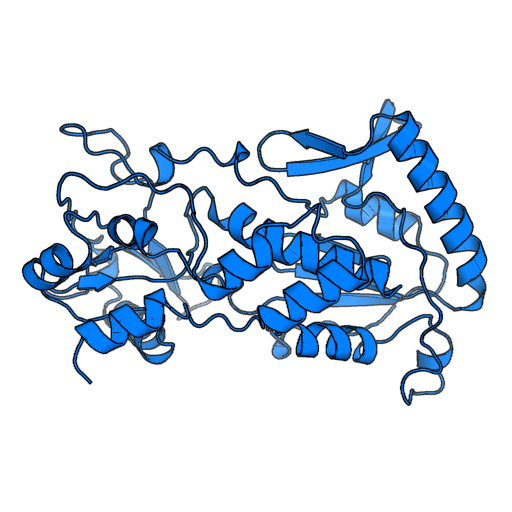86 ? 21.157 12.351 -10.050 1.00 95.75 286 GLY A O 1
ATOM 2282 N N . GLY A 1 287 ? 20.906 11.898 -12.244 1.00 92.50 287 GLY A N 1
ATOM 2283 C CA . GLY A 1 287 ? 21.792 12.952 -12.731 1.00 92.50 287 GLY A CA 1
ATOM 2284 C C . GLY A 1 287 ? 21.258 14.361 -12.470 1.00 92.50 287 GLY A C 1
ATOM 2285 O O . GLY A 1 287 ? 20.076 14.566 -12.200 1.00 92.50 287 GLY A O 1
ATOM 2286 N N . LEU A 1 288 ? 22.147 15.353 -12.550 1.00 93.00 288 LEU A N 1
ATOM 2287 C CA . LEU A 1 288 ? 21.770 16.764 -12.481 1.00 93.00 288 LEU A CA 1
ATOM 2288 C C . LEU A 1 288 ? 21.134 17.198 -13.811 1.00 93.00 288 LEU A C 1
ATOM 2290 O O . LEU A 1 288 ? 21.714 16.997 -14.878 1.00 93.00 288 LEU A O 1
ATOM 2294 N N . MET A 1 289 ? 19.957 17.810 -13.740 1.00 90.38 289 MET A N 1
ATOM 2295 C CA . MET A 1 289 ? 19.232 18.355 -14.884 1.00 90.38 289 MET A CA 1
ATOM 2296 C C . MET A 1 289 ? 19.601 19.831 -15.132 1.00 90.38 289 MET A C 1
ATOM 2298 O O . MET A 1 289 ? 20.074 20.511 -14.221 1.00 90.38 289 MET A O 1
ATOM 2302 N N . PRO A 1 290 ? 19.330 20.387 -16.333 1.00 90.50 290 PRO A N 1
ATOM 2303 C CA . PRO A 1 290 ? 19.666 21.779 -16.673 1.00 90.50 290 PRO A CA 1
ATOM 2304 C C . PRO A 1 290 ? 19.011 22.867 -15.806 1.00 90.50 290 PRO A C 1
ATOM 2306 O O . PRO A 1 290 ? 19.376 24.032 -15.917 1.00 90.50 290 PRO A O 1
ATOM 2309 N N . ASN A 1 291 ? 18.013 22.517 -14.994 1.00 89.69 291 ASN A N 1
ATOM 2310 C CA . ASN A 1 291 ? 17.316 23.421 -14.076 1.00 89.69 291 ASN A CA 1
ATOM 2311 C C . ASN A 1 291 ? 17.857 23.346 -12.634 1.00 89.69 291 ASN A C 1
ATOM 2313 O O . ASN A 1 291 ? 17.141 23.719 -11.704 1.00 89.69 291 ASN A O 1
ATOM 2317 N N . ASP A 1 292 ? 19.065 22.803 -12.455 1.00 91.50 292 ASP A N 1
ATOM 2318 C CA . ASP A 1 292 ? 19.741 22.587 -11.170 1.00 91.50 292 ASP A CA 1
ATOM 2319 C C . ASP A 1 292 ? 18.994 21.656 -10.194 1.00 91.50 292 ASP A C 1
ATOM 2321 O O . ASP A 1 292 ? 19.306 21.604 -9.002 1.00 91.50 292 ASP A O 1
ATOM 2325 N N . ARG A 1 293 ? 18.016 20.882 -10.683 1.00 91.12 293 ARG A N 1
ATOM 2326 C CA . ARG A 1 293 ? 17.372 19.793 -9.930 1.00 91.12 293 ARG A CA 1
ATOM 2327 C C . ARG A 1 293 ? 17.954 18.449 -10.342 1.00 91.12 293 ARG A C 1
ATOM 2329 O O . ARG A 1 293 ? 18.454 18.301 -11.451 1.00 91.12 293 ARG A O 1
ATOM 2336 N N . HIS A 1 294 ? 17.869 17.458 -9.464 1.00 93.06 294 HIS A N 1
ATOM 2337 C CA . HIS A 1 294 ? 18.225 16.087 -9.821 1.00 93.06 294 HIS A CA 1
ATOM 2338 C C . HIS A 1 294 ? 17.033 15.354 -10.433 1.00 93.06 294 HIS A C 1
ATOM 2340 O O . HIS A 1 294 ? 15.887 15.651 -10.101 1.00 93.06 294 HIS A O 1
ATOM 2346 N N . GLU A 1 295 ? 17.315 14.397 -11.316 1.00 95.38 295 GLU A N 1
ATOM 2347 C CA . GLU A 1 295 ? 16.349 13.358 -11.666 1.00 95.38 295 GLU A CA 1
ATOM 2348 C C . GLU A 1 295 ? 15.910 12.631 -10.381 1.00 95.38 295 GLU A C 1
ATOM 2350 O O . GLU A 1 295 ? 16.742 12.300 -9.529 1.00 95.38 295 GLU A O 1
ATOM 2355 N N . GLU A 1 296 ? 14.612 12.381 -10.253 1.00 96.25 296 GLU A N 1
ATOM 2356 C CA . GLU A 1 296 ? 14.012 11.627 -9.152 1.00 96.25 296 GLU A CA 1
ATOM 2357 C C . GLU A 1 296 ? 13.310 10.405 -9.741 1.00 96.25 296 GLU A C 1
ATOM 2359 O O . GLU A 1 296 ? 12.587 10.527 -10.734 1.00 96.25 296 GLU A O 1
ATOM 2364 N N . PHE A 1 297 ? 13.505 9.243 -9.121 1.00 97.81 297 PHE A N 1
ATOM 2365 C CA . PHE A 1 297 ? 12.881 7.986 -9.529 1.00 97.81 297 PHE A CA 1
ATOM 2366 C C . PHE A 1 297 ? 12.284 7.240 -8.332 1.00 97.81 297 PHE A C 1
ATOM 2368 O O . PHE A 1 297 ? 12.714 7.422 -7.192 1.00 97.81 297 PHE A O 1
ATOM 2375 N N . ASP A 1 298 ? 11.329 6.356 -8.605 1.00 97.00 298 ASP A N 1
ATOM 2376 C CA . ASP A 1 298 ? 10.726 5.411 -7.656 1.00 97.00 298 ASP A CA 1
ATOM 2377 C C . ASP A 1 298 ? 11.222 3.962 -7.872 1.00 97.00 298 ASP A C 1
ATOM 2379 O O . ASP A 1 298 ? 10.695 3.012 -7.292 1.00 97.00 298 ASP A O 1
ATOM 2383 N N . GLU A 1 299 ? 12.261 3.789 -8.695 1.00 96.50 299 GLU A N 1
ATOM 2384 C CA . GLU A 1 299 ? 12.980 2.534 -8.916 1.00 96.50 299 GLU A CA 1
ATOM 2385 C C . GLU A 1 299 ? 14.474 2.773 -9.181 1.00 96.50 299 GLU A C 1
ATOM 2387 O O . GLU A 1 299 ? 14.881 3.844 -9.639 1.00 96.50 299 GLU A O 1
ATOM 2392 N N . ASP A 1 300 ? 15.291 1.743 -8.962 1.00 95.94 300 ASP A N 1
ATOM 2393 C CA . ASP A 1 300 ? 16.742 1.785 -9.183 1.00 95.94 300 ASP A CA 1
ATOM 2394 C C . ASP A 1 300 ? 17.169 1.507 -10.637 1.00 95.94 300 ASP A C 1
ATOM 2396 O O . ASP A 1 300 ? 18.354 1.591 -10.952 1.00 95.94 300 ASP A O 1
ATOM 2400 N N . HIS A 1 301 ? 16.216 1.194 -11.525 1.00 96.94 301 HIS A N 1
ATOM 2401 C CA . HIS A 1 301 ? 16.427 0.859 -12.941 1.00 96.94 301 HIS A CA 1
ATOM 2402 C C . HIS A 1 301 ? 17.306 -0.378 -13.206 1.00 96.94 301 HIS A C 1
ATOM 2404 O O . HIS A 1 301 ? 17.699 -0.612 -14.352 1.00 96.94 301 HIS A O 1
ATOM 2410 N N . SER A 1 302 ? 17.598 -1.188 -12.186 1.00 95.19 302 SER A N 1
ATOM 2411 C CA . SER A 1 302 ? 18.508 -2.335 -12.303 1.00 95.19 302 SER A CA 1
ATOM 2412 C C . SER A 1 302 ? 17.915 -3.500 -13.104 1.00 95.19 302 SER A C 1
ATOM 2414 O O . SER A 1 302 ? 18.645 -4.201 -13.809 1.00 95.19 302 SER A O 1
ATOM 2416 N N . ALA A 1 303 ? 16.592 -3.677 -13.052 1.00 96.38 303 ALA A N 1
ATOM 2417 C CA . ALA A 1 303 ? 15.893 -4.740 -13.762 1.00 96.38 303 ALA A CA 1
ATOM 2418 C C . ALA A 1 303 ? 15.657 -4.389 -15.252 1.00 96.38 303 ALA A C 1
ATOM 2420 O O . ALA A 1 303 ? 15.062 -3.336 -15.560 1.00 96.38 303 ALA A O 1
ATOM 2421 N N . PRO A 1 304 ? 16.094 -5.251 -16.194 1.00 96.94 304 PRO A N 1
ATOM 2422 C CA . PRO A 1 304 ? 15.841 -5.071 -17.617 1.00 96.94 304 PRO A CA 1
ATOM 2423 C C . PRO A 1 304 ? 14.399 -5.436 -17.979 1.00 96.94 304 PRO A C 1
ATOM 2425 O O . PRO A 1 304 ? 13.774 -6.302 -17.377 1.00 96.94 304 PRO A O 1
ATOM 2428 N N . LEU A 1 305 ? 13.881 -4.816 -19.034 1.00 97.38 305 LEU A N 1
ATOM 2429 C CA . LEU A 1 305 ? 12.601 -5.190 -19.626 1.00 97.38 305 LEU A CA 1
ATOM 2430 C C . LEU A 1 305 ? 12.762 -6.446 -20.492 1.00 97.38 305 LEU A C 1
ATOM 2432 O O . LEU A 1 305 ? 13.770 -6.598 -21.193 1.00 97.38 305 LEU A O 1
ATOM 2436 N N . HIS A 1 306 ? 11.743 -7.307 -20.513 1.00 95.19 306 HIS A N 1
ATOM 2437 C CA . HIS A 1 306 ? 11.747 -8.554 -21.286 1.00 95.19 306 HIS A CA 1
ATOM 2438 C C . HIS A 1 306 ? 10.771 -8.522 -22.466 1.00 95.19 306 HIS A C 1
ATOM 2440 O O . HIS A 1 306 ? 9.781 -7.796 -22.464 1.00 95.19 306 HIS A O 1
ATOM 2446 N N . ASP A 1 307 ? 11.062 -9.329 -23.489 1.00 94.19 307 ASP A N 1
ATOM 2447 C CA . ASP A 1 307 ? 10.140 -9.596 -24.593 1.00 94.19 307 ASP A CA 1
ATOM 2448 C C . ASP A 1 307 ? 9.245 -10.793 -24.252 1.00 94.19 307 ASP A C 1
ATOM 2450 O O . ASP A 1 307 ? 9.603 -11.946 -24.501 1.00 94.19 307 ASP A O 1
ATOM 2454 N N . SER A 1 308 ? 8.064 -10.509 -23.713 1.00 90.06 308 SER A N 1
ATOM 2455 C CA . SER A 1 308 ? 7.066 -11.516 -23.348 1.00 90.06 308 SER A CA 1
ATOM 2456 C C . SER A 1 308 ? 6.129 -11.872 -24.507 1.00 90.06 308 SER A C 1
ATOM 2458 O O . SER A 1 308 ? 5.267 -12.727 -24.344 1.00 90.06 308 SER A O 1
ATOM 2460 N N . SER A 1 309 ? 6.292 -11.287 -25.705 1.00 81.69 309 SER A N 1
ATOM 2461 C CA . SER A 1 309 ? 5.356 -11.434 -26.846 1.00 81.69 309 SER A CA 1
ATOM 2462 C C . SER A 1 309 ? 5.043 -12.870 -27.278 1.00 81.69 309 SER A C 1
ATOM 2464 O O . SER A 1 309 ? 4.052 -13.092 -27.971 1.00 81.69 309 SER A O 1
ATOM 2466 N N . LYS A 1 310 ? 5.871 -13.842 -26.880 1.00 77.94 310 LYS A N 1
ATOM 2467 C CA . LYS A 1 310 ? 5.702 -15.274 -27.173 1.00 77.94 310 LYS A CA 1
ATOM 2468 C C . LYS A 1 310 ? 5.213 -16.108 -25.984 1.00 77.94 310 LYS A C 1
ATOM 2470 O O . LYS A 1 310 ? 4.975 -17.299 -26.162 1.00 77.94 310 LYS A O 1
ATOM 2475 N N . CYS A 1 311 ? 5.105 -15.522 -24.794 1.00 76.56 311 CYS A N 1
ATOM 2476 C CA . CYS A 1 311 ? 4.751 -16.229 -23.562 1.00 76.56 311 CYS A CA 1
ATOM 2477 C C . CYS A 1 311 ? 3.244 -16.496 -23.457 1.00 76.56 311 CYS A C 1
ATOM 2479 O O . CYS A 1 311 ? 2.841 -17.502 -22.883 1.00 76.56 311 CYS A O 1
ATOM 2481 N N . THR A 1 312 ? 2.419 -15.633 -24.054 1.00 71.69 312 THR A N 1
ATOM 2482 C CA . THR A 1 312 ? 0.953 -15.724 -24.020 1.00 71.69 312 THR A CA 1
ATOM 2483 C C . THR A 1 312 ? 0.362 -15.536 -25.425 1.00 71.69 312 THR A C 1
ATOM 2485 O O . THR A 1 312 ? 0.936 -14.796 -26.230 1.00 71.69 312 THR A O 1
ATOM 2488 N N . PRO A 1 313 ? -0.758 -16.203 -25.779 1.00 77.88 313 PRO A N 1
ATOM 2489 C CA . PRO A 1 313 ? -1.475 -15.929 -27.025 1.00 77.88 313 PRO A CA 1
ATOM 2490 C C . PRO A 1 313 ? -1.963 -14.476 -27.061 1.00 77.88 313 PRO A C 1
ATOM 2492 O O . PRO A 1 313 ? -2.621 -14.026 -26.128 1.00 77.88 313 PRO A O 1
ATOM 2495 N N . ARG A 1 314 ? -1.645 -13.742 -28.132 1.00 82.81 314 ARG A N 1
ATOM 2496 C CA . ARG A 1 314 ? -1.875 -12.291 -28.242 1.00 82.81 314 ARG A CA 1
ATOM 2497 C C . ARG A 1 314 ? -2.382 -11.889 -29.615 1.00 82.81 314 ARG A C 1
ATOM 2499 O O . ARG A 1 314 ? -2.059 -12.547 -30.609 1.00 82.81 314 ARG A O 1
ATOM 2506 N N . SER A 1 315 ? -3.099 -10.769 -29.669 1.00 85.56 315 SER A N 1
ATOM 2507 C CA . SER A 1 315 ? -3.442 -10.114 -30.937 1.00 85.56 315 SER A CA 1
ATOM 2508 C C . SER A 1 315 ? -2.185 -9.679 -31.709 1.00 85.56 315 SER A C 1
ATOM 2510 O O . SER A 1 315 ? -1.112 -9.501 -31.129 1.00 85.56 315 SER A O 1
ATOM 2512 N N . GLU A 1 316 ? -2.300 -9.497 -33.028 1.00 85.69 316 GLU A N 1
ATOM 2513 C CA . GLU A 1 316 ? -1.181 -9.028 -33.866 1.00 85.69 316 GLU A CA 1
ATOM 2514 C C . GLU A 1 316 ? -0.652 -7.653 -33.425 1.00 85.69 316 GLU A C 1
ATOM 2516 O O . GLU A 1 316 ? 0.544 -7.384 -33.532 1.00 85.69 316 GLU A O 1
ATOM 2521 N N . GLU A 1 317 ? -1.524 -6.795 -32.891 1.00 87.12 317 GLU A N 1
ATOM 2522 C CA . GLU A 1 317 ? -1.150 -5.502 -32.316 1.00 87.12 317 GLU A CA 1
ATOM 2523 C C . GLU A 1 317 ? -0.287 -5.681 -31.059 1.00 87.12 317 GLU A C 1
ATOM 2525 O O . GLU A 1 317 ? 0.822 -5.155 -30.977 1.00 87.12 317 GLU A O 1
ATOM 2530 N N . GLU A 1 318 ? -0.743 -6.487 -30.100 1.00 88.50 318 GLU A N 1
ATOM 2531 C CA . GLU A 1 318 ? -0.036 -6.706 -28.833 1.00 88.50 318 GLU A CA 1
ATOM 2532 C C . GLU A 1 318 ? 1.318 -7.402 -29.005 1.00 88.50 318 GLU A C 1
ATOM 2534 O O . GLU A 1 318 ? 2.232 -7.176 -28.212 1.00 88.50 318 GLU A O 1
ATOM 2539 N N . GLN A 1 319 ? 1.488 -8.216 -30.051 1.00 90.56 319 GLN A N 1
ATOM 2540 C CA . GLN A 1 319 ? 2.767 -8.863 -30.372 1.00 90.56 319 GLN A CA 1
ATOM 2541 C C . GLN A 1 319 ? 3.876 -7.873 -30.767 1.00 90.56 319 GLN A C 1
ATOM 2543 O O . GLN A 1 319 ? 5.056 -8.248 -30.803 1.00 90.56 319 GLN A O 1
ATOM 2548 N N . GLN A 1 320 ? 3.526 -6.618 -31.063 1.00 94.38 320 GLN A N 1
ATOM 2549 C CA . GLN A 1 320 ? 4.492 -5.551 -31.329 1.00 94.38 320 GLN A CA 1
ATOM 2550 C C . GLN A 1 320 ? 5.111 -4.988 -30.047 1.00 94.38 320 GLN A C 1
ATOM 2552 O O . GLN A 1 320 ? 6.183 -4.382 -30.116 1.00 94.38 320 GLN A O 1
ATOM 2557 N N . TYR A 1 321 ? 4.472 -5.206 -28.896 1.00 96.50 321 TYR A N 1
ATOM 2558 C CA . TYR A 1 321 ? 4.874 -4.673 -27.598 1.00 96.50 321 TYR A CA 1
ATOM 2559 C C . TYR A 1 321 ? 5.598 -5.712 -26.739 1.00 96.50 321 TYR A C 1
ATOM 2561 O O . TYR A 1 321 ? 5.472 -6.920 -26.946 1.00 96.50 321 TYR A O 1
ATOM 2569 N N . ASN A 1 322 ? 6.397 -5.235 -25.783 1.00 96.06 322 ASN A N 1
ATOM 2570 C CA . ASN A 1 322 ? 7.197 -6.097 -24.914 1.00 96.06 322 ASN A CA 1
ATOM 2571 C C . ASN A 1 322 ? 6.338 -6.917 -23.928 1.00 96.06 322 ASN A C 1
ATOM 2573 O O . ASN A 1 322 ? 6.648 -8.079 -23.687 1.00 96.06 322 ASN A O 1
ATOM 2577 N N . TYR A 1 323 ? 5.215 -6.382 -23.442 1.00 96.06 323 TYR A N 1
ATOM 2578 C CA . TYR A 1 323 ? 4.248 -7.103 -22.599 1.00 96.06 323 TYR A CA 1
ATOM 2579 C C . TYR A 1 323 ? 2.806 -6.598 -22.806 1.00 96.06 323 TYR A C 1
ATOM 2581 O O . TYR A 1 323 ? 2.541 -5.698 -23.607 1.00 96.06 323 TYR A O 1
ATOM 2589 N N . SER A 1 324 ? 1.858 -7.237 -22.128 1.00 94.88 324 SER A N 1
ATOM 2590 C CA . SER A 1 324 ? 0.410 -7.067 -22.252 1.00 94.88 324 SER A CA 1
ATOM 2591 C C . SER A 1 324 ? -0.269 -7.063 -20.879 1.00 94.88 324 SER A C 1
ATOM 2593 O O . SER A 1 324 ? 0.354 -7.380 -19.866 1.00 94.88 324 SER A O 1
ATOM 2595 N N . MET A 1 325 ? -1.572 -6.763 -20.848 1.00 94.25 325 MET A N 1
ATOM 2596 C CA . MET A 1 325 ? -2.370 -6.878 -19.619 1.00 94.25 325 MET A CA 1
ATOM 2597 C C . MET A 1 325 ? -2.382 -8.311 -19.073 1.00 94.25 325 MET A C 1
ATOM 2599 O O . MET A 1 325 ? -2.442 -8.491 -17.861 1.00 94.25 325 MET A O 1
ATOM 2603 N N . SER A 1 326 ? -2.287 -9.325 -19.946 1.00 93.56 326 SER A N 1
ATOM 2604 C CA . SER A 1 326 ? -2.234 -10.729 -19.522 1.00 93.56 326 SER A CA 1
ATOM 2605 C C . SER A 1 326 ? -1.015 -11.006 -18.650 1.00 93.56 326 SER A C 1
ATOM 2607 O O . SER A 1 326 ? -1.152 -11.685 -17.648 1.00 93.56 326 SER A O 1
ATOM 2609 N N . ASP A 1 327 ? 0.148 -10.433 -18.971 1.00 94.94 327 ASP A N 1
ATOM 2610 C CA . ASP A 1 327 ? 1.367 -10.674 -18.186 1.00 94.94 327 ASP A CA 1
ATOM 2611 C C . ASP A 1 327 ? 1.274 -10.042 -16.790 1.00 94.94 327 ASP A C 1
ATOM 2613 O O . ASP A 1 327 ? 1.735 -10.622 -15.809 1.00 94.94 327 ASP A O 1
ATOM 2617 N N . ILE A 1 328 ? 0.636 -8.866 -16.694 1.00 95.81 328 ILE A N 1
ATOM 2618 C CA . ILE A 1 328 ? 0.331 -8.229 -15.405 1.00 95.81 328 ILE A CA 1
ATOM 2619 C C . ILE A 1 328 ? -0.629 -9.119 -14.610 1.00 95.81 328 ILE A C 1
ATOM 2621 O O . ILE A 1 328 ? -0.406 -9.340 -13.419 1.00 95.81 328 ILE A O 1
ATOM 2625 N N . ASN A 1 329 ? -1.694 -9.617 -15.250 1.00 95.69 329 ASN A N 1
ATOM 2626 C CA . ASN A 1 329 ? -2.687 -10.482 -14.613 1.00 95.69 329 ASN A CA 1
ATOM 2627 C C . ASN A 1 329 ? -2.054 -11.779 -14.110 1.00 95.69 329 ASN A C 1
ATOM 2629 O O . ASN A 1 329 ? -2.253 -12.104 -12.949 1.00 95.69 329 ASN A O 1
ATOM 2633 N N . ASP A 1 330 ? -1.245 -12.460 -14.922 1.00 95.44 330 ASP A N 1
ATOM 2634 C CA . ASP A 1 330 ? -0.643 -13.748 -14.570 1.00 95.44 330 ASP A CA 1
ATOM 2635 C C . ASP A 1 330 ? 0.164 -13.648 -13.263 1.00 95.44 330 ASP A C 1
ATOM 2637 O O . ASP A 1 330 ? -0.070 -14.411 -12.321 1.00 95.44 330 ASP A O 1
ATOM 2641 N N . LEU A 1 331 ? 1.051 -12.649 -13.155 1.00 96.81 331 LEU A N 1
ATOM 2642 C CA . LEU A 1 331 ? 1.845 -12.442 -11.939 1.00 96.81 331 LEU A CA 1
ATOM 2643 C C . LEU A 1 331 ? 0.995 -11.915 -10.771 1.00 96.81 331 LEU A C 1
ATOM 2645 O O . LEU A 1 331 ? 1.175 -12.321 -9.622 1.00 96.81 331 LEU A O 1
ATOM 2649 N N . SER A 1 332 ? 0.040 -11.025 -11.045 1.00 97.62 332 SER A N 1
ATOM 2650 C CA . SER A 1 332 ? -0.847 -10.479 -10.011 1.00 97.62 332 SER A CA 1
ATOM 2651 C C . SER A 1 332 ? -1.752 -11.537 -9.395 1.00 97.62 332 SER A C 1
ATOM 2653 O O . SER A 1 332 ? -1.939 -11.548 -8.179 1.00 97.62 332 SER A O 1
ATOM 2655 N N . ASP A 1 333 ? -2.296 -12.432 -10.214 1.00 97.62 333 ASP A N 1
ATOM 2656 C CA . ASP A 1 333 ? -3.165 -13.523 -9.796 1.00 97.62 333 ASP A CA 1
ATOM 2657 C C . ASP A 1 333 ? -2.374 -14.538 -8.974 1.00 97.62 333 ASP A C 1
ATOM 2659 O O . ASP A 1 333 ? -2.876 -15.034 -7.960 1.00 97.62 333 ASP A O 1
ATOM 2663 N N . GLU A 1 334 ? -1.119 -14.816 -9.343 1.00 98.00 334 GLU A N 1
ATOM 2664 C CA . GLU A 1 334 ? -0.209 -15.647 -8.549 1.00 98.00 334 GLU A CA 1
ATOM 2665 C C . GLU A 1 334 ? 0.068 -15.036 -7.166 1.00 98.00 334 GLU A C 1
ATOM 2667 O O . GLU A 1 334 ? 0.035 -15.752 -6.163 1.00 98.00 334 GLU A O 1
ATOM 2672 N N . LEU A 1 335 ? 0.240 -13.714 -7.088 1.00 98.19 335 LEU A N 1
ATOM 2673 C CA . LEU A 1 335 ? 0.468 -12.973 -5.840 1.00 98.19 335 LEU A CA 1
ATOM 2674 C C . LEU A 1 335 ? -0.819 -12.693 -5.038 1.00 98.19 335 LEU A C 1
ATOM 2676 O O . LEU A 1 335 ? -0.752 -12.408 -3.837 1.00 98.19 335 LEU A O 1
ATOM 2680 N N . GLY A 1 336 ? -1.989 -12.792 -5.670 1.00 97.94 336 GLY A N 1
ATOM 2681 C CA . GLY A 1 336 ? -3.282 -12.433 -5.083 1.00 97.94 336 GLY A CA 1
ATOM 2682 C C . GLY A 1 336 ? -3.501 -10.922 -4.953 1.00 97.94 336 GLY A C 1
ATOM 2683 O O . GLY A 1 336 ? -4.101 -10.482 -3.975 1.00 97.94 336 GLY A O 1
ATOM 2684 N N . ILE A 1 337 ? -2.989 -10.117 -5.892 1.00 97.94 337 ILE A N 1
ATOM 2685 C CA . ILE A 1 337 ? -3.199 -8.661 -5.904 1.00 97.94 337 ILE A CA 1
ATOM 2686 C C . ILE A 1 337 ? -4.632 -8.358 -6.380 1.00 97.94 337 ILE A C 1
ATOM 2688 O O . ILE A 1 337 ? -4.972 -8.679 -7.520 1.00 97.94 337 ILE A O 1
ATOM 2692 N N . PRO A 1 338 ? -5.491 -7.744 -5.543 1.00 96.88 338 PRO A N 1
ATOM 2693 C CA . PRO A 1 338 ? -6.904 -7.572 -5.860 1.00 96.88 338 PRO A CA 1
ATOM 2694 C C . PRO A 1 338 ? -7.145 -6.277 -6.646 1.00 96.88 338 PRO A C 1
ATOM 2696 O O . PRO A 1 338 ? -7.485 -5.242 -6.075 1.00 96.88 338 PRO A O 1
ATOM 2699 N N . TRP A 1 339 ? -6.979 -6.317 -7.964 1.00 97.25 339 TRP A N 1
ATOM 2700 C CA . TRP A 1 339 ? -7.297 -5.176 -8.828 1.00 97.25 339 TRP A CA 1
ATOM 2701 C C . TRP A 1 339 ? -8.804 -4.858 -8.840 1.00 97.25 339 TRP A C 1
ATOM 2703 O O . TRP A 1 339 ? -9.639 -5.764 -8.874 1.00 97.25 339 TRP A O 1
ATOM 2713 N N . GLU A 1 340 ? -9.167 -3.575 -8.836 1.00 96.31 340 GLU A N 1
ATOM 2714 C CA . GLU A 1 340 ? -10.529 -3.095 -9.092 1.00 96.31 340 GLU A CA 1
ATOM 2715 C C . GLU A 1 340 ? -10.746 -2.983 -10.604 1.00 96.31 340 GLU A C 1
ATOM 2717 O O . GLU A 1 340 ? -10.730 -1.897 -11.181 1.00 96.31 340 GLU A O 1
ATOM 2722 N N . THR A 1 341 ? -10.964 -4.130 -11.246 1.00 92.56 341 THR A N 1
ATOM 2723 C CA . THR A 1 341 ? -11.010 -4.256 -12.713 1.00 92.56 341 THR A CA 1
ATOM 2724 C C . THR A 1 341 ? -12.025 -3.337 -13.396 1.00 92.56 341 THR A C 1
ATOM 2726 O O . THR A 1 341 ? -11.848 -2.983 -14.557 1.00 92.56 341 THR A O 1
ATOM 2729 N N . ASP A 1 342 ? -13.078 -2.917 -12.689 1.00 93.19 342 ASP A N 1
ATOM 2730 C CA . ASP A 1 342 ? -14.087 -1.976 -13.199 1.00 93.19 342 ASP A CA 1
ATOM 2731 C C . ASP A 1 342 ? -13.535 -0.554 -13.426 1.00 93.19 342 ASP A C 1
ATOM 2733 O O . ASP A 1 342 ? -14.179 0.260 -14.093 1.00 93.19 342 ASP A O 1
ATOM 2737 N N . LYS A 1 343 ? -12.365 -0.232 -12.858 1.00 91.69 343 LYS A N 1
ATOM 2738 C CA . LYS A 1 343 ? -11.666 1.050 -13.027 1.00 91.69 343 LYS A CA 1
ATOM 2739 C C . LYS A 1 343 ? -10.461 0.970 -13.965 1.00 91.69 343 LYS A C 1
ATOM 2741 O O . LYS A 1 343 ? -9.835 2.002 -14.203 1.00 91.69 343 LYS A O 1
ATOM 2746 N N . ASP A 1 344 ? -10.123 -0.216 -14.463 1.00 93.12 344 ASP A N 1
ATOM 2747 C CA . ASP A 1 344 ? -8.931 -0.407 -15.280 1.00 93.12 344 ASP A CA 1
ATOM 2748 C C . ASP A 1 344 ? -8.970 0.473 -16.531 1.00 93.12 344 ASP A C 1
ATOM 2750 O O . ASP A 1 344 ? -9.957 0.511 -17.274 1.00 93.12 344 ASP A O 1
ATOM 2754 N N . ILE A 1 345 ? -7.848 1.136 -16.799 1.00 96.19 345 ILE A N 1
ATOM 2755 C CA . ILE A 1 345 ? -7.593 1.800 -18.072 1.00 96.19 345 ILE A CA 1
ATOM 2756 C C . ILE A 1 345 ? -6.618 0.901 -18.835 1.00 96.19 345 ILE A C 1
ATOM 2758 O O . ILE A 1 345 ? -5.464 0.779 -18.415 1.00 96.19 345 ILE A O 1
ATOM 2762 N N . PRO A 1 346 ? -7.053 0.229 -19.916 1.00 95.00 346 PRO A N 1
ATOM 2763 C CA . PRO A 1 346 ? -6.189 -0.670 -20.667 1.00 95.00 346 PRO A CA 1
ATOM 2764 C C . PRO A 1 346 ? -5.137 0.108 -21.459 1.00 95.00 346 PRO A C 1
ATOM 2766 O O . PRO A 1 346 ? -5.265 1.315 -21.681 1.00 95.00 346 PRO A O 1
ATOM 2769 N N . PHE A 1 347 ? -4.126 -0.617 -21.944 1.00 95.94 347 PHE A N 1
ATOM 2770 C CA . PHE A 1 347 ? -3.101 -0.042 -22.807 1.00 95.94 347 PHE A CA 1
ATOM 2771 C C . PHE A 1 347 ? -3.716 0.683 -24.001 1.00 95.94 347 PHE A C 1
ATOM 2773 O O . PHE A 1 347 ? -4.406 0.081 -24.824 1.00 95.94 347 PHE A O 1
ATOM 2780 N N . SER A 1 348 ? -3.434 1.976 -24.081 1.00 89.25 348 SER A N 1
ATOM 2781 C CA . SER A 1 348 ? -3.823 2.858 -25.177 1.00 89.25 348 SER A CA 1
ATOM 2782 C C . SER A 1 348 ? -2.778 3.966 -25.354 1.00 89.25 348 SER A C 1
ATOM 2784 O O . SER A 1 348 ? -1.880 4.104 -24.515 1.00 89.25 348 SER A O 1
ATOM 2786 N N . GLU A 1 349 ? -2.827 4.653 -26.501 1.00 69.62 349 GLU A N 1
ATOM 2787 C CA . GLU A 1 349 ? -1.925 5.771 -26.837 1.00 69.62 349 GLU A CA 1
ATOM 2788 C C . GLU A 1 349 ? -2.181 7.031 -26.005 1.00 69.62 349 GLU A C 1
ATOM 2790 O O . GLU A 1 349 ? -3.367 7.330 -25.722 1.00 69.62 349 GLU A O 1
#

Secondary structure (DSSP, 8-state):
--HHHHHHHHHH----SS-HHHHHHHHHHTT-TTTSTTHHHHHHH-B---PPPP-S-B-PPPPTHHHHTHHHHHHHHHHHHHTT-EEEEE-HHHHHHHHSS-BB--EEEEEPTT-TT-EEEEE-TT-SSS-BTTB--SGGG--GGGS-EE---HHHHHHHHHHSPTT-EEEEEEBTTGGGGSBB-GGGGGGSEEE-SSTT-EEEE-B--TT-TTHHHHHHHHHHHHHHHHHHTT--SEEEETTEEEEEE-BGGGHHHHHHHHHHHHHHHHHTTSEEEETTEEEEEEEEPTTSPEEEESS---SPP---TTTS---TTGGGBS--HHHHHHHHHHHT--B-GGG-EEEE-